Protein AF-A0A3R6JT78-F1 (afdb_monomer_lite)

Structure (mmCIF, N/CA/C/O backbone):
data_AF-A0A3R6JT78-F1
#
_entry.id   AF-A0A3R6JT78-F1
#
loop_
_atom_site.group_PDB
_atom_site.id
_atom_site.type_symbol
_atom_site.label_atom_id
_atom_site.label_alt_id
_atom_site.label_comp_id
_atom_site.label_asym_id
_atom_site.label_entity_id
_atom_site.label_seq_id
_atom_site.pdbx_PDB_ins_code
_atom_site.Cartn_x
_atom_site.Cartn_y
_atom_site.Cartn_z
_atom_site.occupancy
_atom_site.B_iso_or_equiv
_atom_site.auth_seq_id
_atom_site.auth_comp_id
_atom_site.auth_asym_id
_atom_site.auth_atom_id
_atom_site.pdbx_PDB_model_num
ATOM 1 N N . MET A 1 1 ? -40.480 22.160 27.020 1.00 33.34 1 MET A N 1
ATOM 2 C CA . MET A 1 1 ? -39.906 23.321 26.311 1.00 33.34 1 MET A CA 1
ATOM 3 C C . MET A 1 1 ? -38.829 22.752 25.398 1.00 33.34 1 MET A C 1
ATOM 5 O O . MET A 1 1 ? -37.842 22.250 25.907 1.00 33.34 1 MET A O 1
ATOM 9 N N . ASN A 1 2 ? -39.119 22.640 24.097 1.00 35.00 2 ASN A N 1
ATOM 10 C CA . ASN A 1 2 ? -38.233 22.011 23.109 1.00 35.00 2 ASN A CA 1
ATOM 11 C C . ASN A 1 2 ? -37.285 23.068 22.539 1.00 35.00 2 ASN A C 1
ATOM 13 O O . ASN A 1 2 ? -37.749 23.957 21.826 1.00 35.00 2 ASN A O 1
ATOM 17 N N . GLU A 1 3 ? -35.984 22.949 22.792 1.00 35.06 3 GLU A N 1
ATOM 18 C CA . GLU A 1 3 ? -34.977 23.694 22.035 1.00 35.06 3 GLU A CA 1
ATOM 19 C C . GLU A 1 3 ? -34.618 22.921 20.761 1.00 35.06 3 GLU A C 1
ATOM 21 O O . GLU A 1 3 ? -34.089 21.810 20.786 1.00 35.06 3 GLU A O 1
ATOM 26 N N . ARG A 1 4 ? -34.977 23.516 19.618 1.00 41.38 4 ARG A N 1
ATOM 27 C CA . ARG A 1 4 ? -34.514 23.119 18.288 1.00 41.38 4 ARG A CA 1
ATOM 28 C C . ARG A 1 4 ? -33.080 23.624 18.120 1.00 41.38 4 ARG A C 1
ATOM 30 O O . ARG A 1 4 ? -32.884 24.820 17.930 1.00 41.38 4 ARG A O 1
ATOM 37 N N . ASN A 1 5 ? -32.101 22.724 18.119 1.00 33.41 5 ASN A N 1
ATOM 38 C CA . ASN A 1 5 ? -30.751 23.052 17.665 1.00 33.41 5 ASN A CA 1
ATOM 39 C C . ASN A 1 5 ? -30.725 23.116 16.131 1.00 33.41 5 ASN A C 1
ATOM 41 O O . ASN A 1 5 ? -30.654 22.097 15.447 1.00 33.41 5 ASN A O 1
ATOM 45 N N . ASN A 1 6 ? -30.807 24.337 15.600 1.00 40.44 6 ASN A N 1
ATOM 46 C CA . ASN A 1 6 ? -30.477 24.660 14.214 1.00 40.44 6 ASN A CA 1
ATOM 47 C C . ASN A 1 6 ? -28.952 24.576 14.043 1.00 40.44 6 ASN A C 1
ATOM 49 O O . ASN A 1 6 ? -28.232 25.483 14.458 1.00 40.44 6 ASN A O 1
ATOM 53 N N . ILE A 1 7 ? -28.453 23.508 13.421 1.00 33.88 7 ILE A N 1
ATOM 54 C CA . ILE A 1 7 ? -27.055 23.436 12.982 1.00 33.88 7 ILE A CA 1
ATOM 55 C C . ILE A 1 7 ? -26.974 24.086 11.596 1.00 33.88 7 ILE A C 1
ATOM 57 O O . ILE A 1 7 ? -27.497 23.557 10.616 1.00 33.88 7 ILE A O 1
ATOM 61 N N . MET A 1 8 ? -26.343 25.260 11.517 1.00 30.52 8 MET A N 1
ATOM 62 C CA . MET A 1 8 ? -26.002 25.907 10.249 1.00 30.52 8 MET A CA 1
ATOM 63 C C . MET A 1 8 ? -24.908 25.104 9.531 1.00 30.52 8 MET A C 1
ATOM 65 O O . MET A 1 8 ? -23.745 25.129 9.930 1.00 30.52 8 MET A O 1
ATOM 69 N N . ASN A 1 9 ? -25.276 24.430 8.439 1.00 33.88 9 ASN A N 1
ATOM 70 C CA . ASN A 1 9 ? -24.328 23.863 7.481 1.00 33.88 9 ASN A CA 1
ATOM 71 C C . ASN A 1 9 ? -23.617 24.999 6.735 1.00 33.88 9 ASN A C 1
ATOM 73 O O . ASN A 1 9 ? -24.204 25.646 5.869 1.00 33.88 9 ASN A O 1
ATOM 77 N N . THR A 1 10 ? -22.341 25.231 7.040 1.00 32.22 10 THR A N 1
ATOM 78 C CA . THR A 1 10 ? -21.489 26.095 6.215 1.00 32.22 10 THR A CA 1
ATOM 79 C C . THR A 1 10 ? -20.744 25.236 5.199 1.00 32.22 10 THR A C 1
ATOM 81 O O . THR A 1 10 ? -19.762 24.571 5.514 1.00 32.22 10 THR A O 1
ATOM 84 N N . SER A 1 11 ? -21.224 25.230 3.954 1.00 34.94 11 SER A N 1
ATOM 85 C CA . SER A 1 11 ? -20.490 24.628 2.838 1.00 34.94 11 SER A CA 1
ATOM 86 C C . SER A 1 11 ? -19.314 25.544 2.483 1.00 34.94 11 SER A C 1
ATOM 88 O O . SER A 1 11 ? -19.528 26.716 2.163 1.00 34.94 11 SER A O 1
ATOM 90 N N . LYS A 1 12 ? -18.080 25.036 2.531 1.00 35.12 12 LYS A N 1
ATOM 91 C CA . LYS A 1 12 ? -16.917 25.718 1.948 1.00 35.12 12 LYS A CA 1
ATOM 92 C C . LYS A 1 12 ? -16.560 25.046 0.630 1.00 35.12 12 LYS A C 1
ATOM 94 O O . LYS A 1 12 ? -16.050 23.931 0.621 1.00 35.12 12 LYS A O 1
ATOM 99 N N . THR A 1 13 ? -16.792 25.747 -0.469 1.00 35.00 13 THR A N 1
ATOM 100 C CA . THR A 1 13 ? -16.289 25.382 -1.794 1.00 35.00 13 THR A CA 1
ATOM 101 C C . THR A 1 13 ? -14.806 25.738 -1.872 1.00 35.00 13 THR A C 1
ATOM 103 O O . THR A 1 13 ? -14.425 26.880 -1.612 1.00 35.00 13 THR A O 1
ATOM 106 N N . ARG A 1 14 ? -13.954 24.767 -2.208 1.00 38.12 14 ARG A N 1
ATOM 107 C CA . ARG A 1 14 ? -12.553 25.007 -2.580 1.00 38.12 14 ARG A CA 1
ATOM 108 C C . ARG A 1 14 ? -12.405 24.660 -4.054 1.00 38.12 14 ARG A C 1
ATOM 110 O O . ARG A 1 14 ? -12.718 23.539 -4.439 1.00 38.12 14 ARG A O 1
ATOM 117 N N . ASN A 1 15 ? -11.931 25.613 -4.849 1.00 40.66 15 ASN A N 1
ATOM 118 C CA . ASN A 1 15 ? -11.658 25.403 -6.267 1.00 40.66 15 ASN A CA 1
ATOM 119 C C . ASN A 1 15 ? -10.149 25.199 -6.448 1.00 40.66 15 ASN A C 1
ATOM 121 O O . ASN A 1 15 ? -9.358 25.966 -5.894 1.00 40.66 15 ASN A O 1
ATOM 125 N N . LEU A 1 16 ? -9.772 24.163 -7.193 1.00 41.06 16 LEU A N 1
ATOM 126 C CA . LEU A 1 16 ? -8.399 23.872 -7.608 1.00 41.06 16 LEU A CA 1
ATOM 127 C C . LEU A 1 16 ? -8.340 23.902 -9.135 1.00 41.06 16 LEU A C 1
ATOM 129 O O . LEU A 1 16 ? -9.281 23.467 -9.799 1.00 41.06 16 LEU A O 1
ATOM 133 N N . TYR A 1 17 ? -7.227 24.390 -9.676 1.00 47.44 17 TYR A N 1
ATOM 134 C CA . TYR A 1 17 ? -7.021 24.502 -11.118 1.00 47.44 17 TYR A CA 1
ATOM 135 C C . TYR A 1 17 ? -5.671 23.910 -11.510 1.00 47.44 17 TYR A C 1
ATOM 137 O O . TYR A 1 17 ? -4.697 24.053 -10.766 1.00 47.44 17 TYR A O 1
ATOM 145 N N . TYR A 1 18 ? -5.649 23.274 -12.681 1.00 45.19 18 TYR A N 1
ATOM 146 C CA . TYR A 1 18 ? -4.477 22.661 -13.292 1.00 45.19 18 TYR A CA 1
ATOM 147 C C . TYR A 1 18 ? -4.397 23.083 -14.763 1.00 45.19 18 TYR A C 1
ATOM 149 O O . TYR A 1 18 ? -5.419 23.196 -15.443 1.00 45.19 18 TYR A O 1
ATOM 157 N N . VAL A 1 19 ? -3.179 23.311 -15.246 1.00 45.72 19 VAL A N 1
ATOM 158 C CA . VAL A 1 19 ? -2.888 23.567 -16.663 1.00 45.72 19 VAL A CA 1
ATOM 159 C C . VAL A 1 19 ? -2.003 22.430 -17.157 1.00 45.72 19 VAL A C 1
ATOM 161 O O . VAL A 1 19 ? -1.000 22.123 -16.508 1.00 45.72 19 VAL A O 1
ATOM 164 N N . MET A 1 20 ? -2.403 21.803 -18.262 1.00 41.41 20 MET A N 1
ATOM 165 C CA . MET A 1 20 ? -1.643 20.748 -18.934 1.00 41.41 20 MET A CA 1
ATOM 166 C C . MET A 1 20 ? -1.183 21.259 -20.297 1.00 41.41 20 MET A C 1
ATOM 168 O O . MET A 1 20 ? -1.953 21.916 -21.010 1.00 41.41 20 MET A O 1
ATOM 172 N N . ASP A 1 21 ? 0.067 20.974 -20.646 1.00 37.97 21 ASP A N 1
ATOM 173 C CA . ASP A 1 21 ? 0.588 21.240 -21.986 1.00 37.97 21 ASP A CA 1
ATOM 174 C C . ASP A 1 21 ? 0.281 20.079 -22.957 1.00 37.97 21 ASP A C 1
ATOM 176 O O . ASP A 1 21 ? -0.337 19.078 -22.587 1.00 37.97 21 ASP A O 1
ATOM 180 N N . GLU A 1 22 ? 0.698 20.209 -24.221 1.00 38.09 22 GLU A N 1
ATOM 181 C CA . GLU A 1 22 ? 0.503 19.176 -25.255 1.00 38.09 22 GLU A CA 1
ATOM 182 C C . GLU A 1 22 ? 1.202 17.839 -24.960 1.00 38.09 22 GLU A C 1
ATOM 184 O O . GLU A 1 22 ? 0.860 16.831 -25.578 1.00 38.09 22 GLU A O 1
ATOM 189 N N . LYS A 1 23 ? 2.176 17.818 -24.045 1.00 41.53 23 LYS A N 1
ATOM 190 C CA . LYS A 1 23 ? 2.887 16.611 -23.608 1.00 41.53 23 LYS A CA 1
ATOM 191 C C . LYS A 1 23 ? 2.255 15.983 -22.366 1.00 41.53 23 LYS A C 1
ATOM 193 O O . LYS A 1 23 ? 2.816 15.038 -21.822 1.00 41.53 23 LYS A O 1
ATOM 198 N N . GLU A 1 24 ? 1.104 16.500 -21.934 1.00 47.00 24 GLU A N 1
A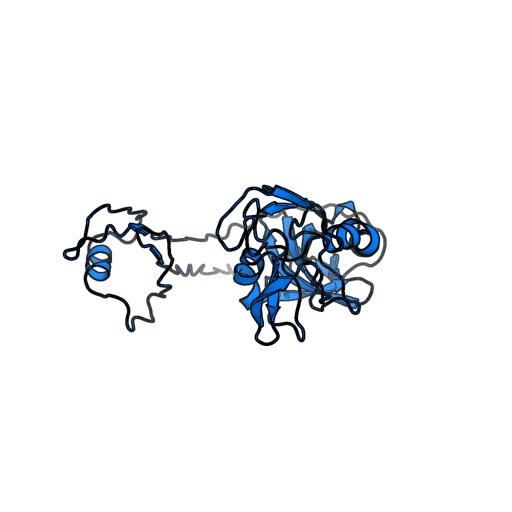TOM 199 C CA . GLU A 1 24 ? 0.409 16.113 -20.703 1.00 47.00 24 GLU A CA 1
ATOM 200 C C . GLU A 1 24 ? 1.251 16.318 -19.432 1.00 47.00 24 GLU A C 1
ATOM 202 O O . GLU A 1 24 ? 0.938 15.779 -18.368 1.00 47.00 24 GLU A O 1
ATOM 207 N N . GLU A 1 25 ? 2.296 17.146 -19.499 1.00 38.81 25 GLU A N 1
ATOM 208 C CA . GLU A 1 25 ? 3.089 17.481 -18.324 1.00 38.81 25 GLU A CA 1
ATOM 209 C C . GLU A 1 25 ? 2.311 18.508 -17.464 1.00 38.81 25 GLU A C 1
ATOM 211 O O . GLU A 1 25 ? 1.735 19.490 -17.949 1.00 38.81 25 GLU A O 1
ATOM 216 N N . MET A 1 26 ? 2.209 18.238 -16.156 1.00 44.91 26 MET A N 1
ATOM 217 C CA . MET A 1 26 ? 1.432 19.039 -15.200 1.00 44.91 26 MET A CA 1
ATOM 218 C C . MET A 1 26 ? 2.295 20.141 -14.588 1.00 44.91 26 MET A C 1
ATOM 220 O O . MET A 1 26 ? 3.166 19.849 -13.770 1.00 44.91 26 MET A O 1
ATOM 224 N N . PHE A 1 27 ? 2.014 21.411 -14.887 1.00 42.78 27 PHE A N 1
ATOM 225 C CA . PHE A 1 27 ? 2.957 22.469 -14.500 1.00 42.78 27 PHE A CA 1
ATOM 226 C C . PHE A 1 27 ? 2.554 23.358 -13.328 1.00 42.78 27 PHE A C 1
ATOM 228 O O . PHE A 1 27 ? 3.439 23.967 -12.732 1.00 42.78 27 PHE A O 1
ATOM 235 N N . VAL A 1 28 ? 1.278 23.460 -12.934 1.00 46.06 28 VAL A N 1
ATOM 236 C CA . VAL A 1 28 ? 0.909 24.395 -11.850 1.00 46.06 28 VAL A CA 1
ATOM 237 C C . VAL A 1 28 ? -0.291 23.926 -11.022 1.00 46.06 28 VAL A C 1
ATOM 239 O O . VAL A 1 28 ? -1.335 23.573 -11.566 1.00 46.06 28 VAL A O 1
ATOM 242 N N . LYS A 1 29 ? -0.153 24.005 -9.686 1.00 43.81 29 LYS A N 1
ATOM 243 C CA . LYS A 1 29 ? -1.218 23.867 -8.676 1.00 43.81 29 LYS A CA 1
ATOM 244 C C . LYS A 1 29 ? -1.394 25.200 -7.938 1.00 43.81 29 LYS A C 1
ATOM 246 O O . LYS A 1 29 ? -0.537 25.575 -7.142 1.00 43.81 29 LYS A O 1
ATOM 251 N N . GLY A 1 30 ? -2.513 25.889 -8.161 1.00 47.06 30 GLY A N 1
ATOM 252 C CA . GLY A 1 30 ? -2.868 27.129 -7.456 1.00 47.06 30 GLY A CA 1
ATOM 253 C C . GLY A 1 30 ? -4.078 26.975 -6.526 1.00 47.06 30 GLY A C 1
ATOM 254 O O . GLY A 1 30 ? -4.997 26.206 -6.804 1.00 47.06 30 GLY A O 1
ATOM 255 N N . ASN A 1 31 ? -4.093 27.729 -5.424 1.00 39.06 31 ASN A N 1
ATOM 256 C CA . ASN A 1 31 ? -5.285 28.015 -4.612 1.00 39.06 31 ASN A CA 1
ATOM 257 C C . ASN A 1 31 ? -5.670 29.482 -4.875 1.00 39.06 31 ASN A C 1
ATOM 259 O O . ASN A 1 31 ? -4.770 30.304 -5.020 1.00 39.06 31 ASN A O 1
ATOM 263 N N . LEU A 1 32 ? -6.966 29.821 -4.879 1.00 41.00 32 LEU A N 1
ATOM 264 C CA . LEU A 1 32 ? -7.522 31.159 -5.177 1.00 41.00 32 LEU A CA 1
ATOM 265 C C . LEU A 1 32 ? -6.852 32.325 -4.409 1.00 41.00 32 LEU A C 1
ATOM 267 O O . LEU A 1 32 ? -6.999 33.481 -4.785 1.00 41.00 32 LEU A O 1
ATOM 271 N N . ASN A 1 33 ? -6.141 32.020 -3.318 1.00 41.41 33 ASN A N 1
ATOM 272 C CA . ASN A 1 33 ? -5.541 32.999 -2.415 1.00 41.41 33 ASN A CA 1
ATOM 273 C C . ASN A 1 33 ? -4.023 33.199 -2.588 1.00 41.41 33 ASN A C 1
ATOM 275 O O . ASN A 1 33 ? -3.494 34.116 -1.973 1.00 41.41 33 ASN A O 1
ATOM 279 N N . ASN A 1 34 ? -3.326 32.384 -3.391 1.00 42.38 34 ASN A N 1
ATOM 280 C CA . ASN A 1 34 ? -1.880 32.514 -3.627 1.00 42.38 34 ASN A CA 1
ATOM 281 C C . ASN A 1 34 ? -1.612 32.662 -5.129 1.00 42.38 34 ASN A C 1
ATOM 283 O O . ASN A 1 34 ? -1.252 31.704 -5.812 1.00 42.38 34 ASN A O 1
ATOM 287 N N . HIS A 1 35 ? -1.819 33.877 -5.632 1.00 44.50 35 HIS A N 1
ATOM 288 C CA . HIS A 1 35 ? -1.453 34.281 -6.985 1.00 44.50 35 HIS A CA 1
ATOM 289 C C . HIS A 1 35 ? -0.089 34.973 -6.967 1.00 44.50 35 HIS A C 1
ATOM 291 O O . HIS A 1 35 ? -0.023 36.195 -7.018 1.00 44.50 35 HIS A O 1
ATOM 297 N N . GLU A 1 36 ? 1.001 34.209 -6.919 1.00 36.16 36 GLU A N 1
ATOM 298 C CA . GLU A 1 36 ? 2.313 34.753 -7.276 1.00 36.16 36 GLU A CA 1
ATOM 299 C C . GLU A 1 36 ? 3.005 33.834 -8.293 1.00 36.16 36 GLU A C 1
ATOM 301 O O . GLU A 1 36 ? 3.383 32.703 -8.001 1.00 36.16 36 GLU A O 1
ATOM 306 N N . ASN A 1 37 ? 3.141 34.378 -9.509 1.00 39.03 37 ASN A N 1
ATOM 307 C CA . ASN A 1 37 ? 4.090 34.016 -10.569 1.00 39.03 37 ASN A CA 1
ATOM 308 C C . ASN A 1 37 ? 3.865 32.738 -11.401 1.00 39.03 37 ASN A C 1
ATOM 310 O O . ASN A 1 37 ? 4.797 31.968 -11.610 1.00 39.03 37 ASN A O 1
ATOM 314 N N . SER A 1 38 ? 2.692 32.569 -12.023 1.00 38.06 38 SER A N 1
ATOM 315 C CA . SER A 1 38 ? 2.593 31.716 -13.225 1.00 38.06 38 SER A CA 1
ATOM 316 C C . SER A 1 38 ? 1.775 32.387 -14.332 1.00 38.06 38 SER A C 1
ATOM 318 O 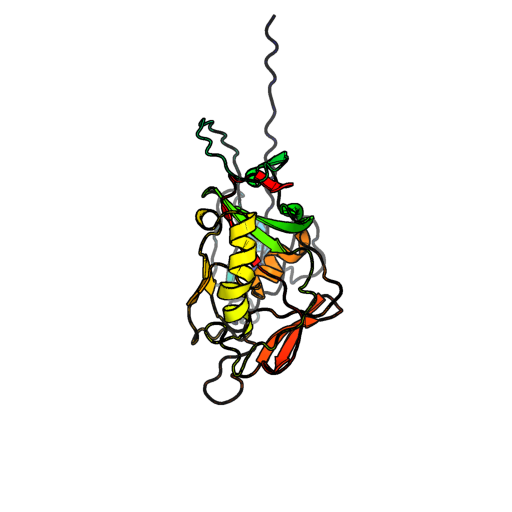O . SER A 1 38 ? 0.660 32.829 -14.086 1.00 38.06 38 SER A O 1
ATOM 320 N N . TYR A 1 39 ? 2.393 32.520 -15.517 1.00 45.03 39 TYR A N 1
ATOM 321 C CA . TYR A 1 39 ? 1.840 32.902 -16.831 1.00 45.03 39 TYR A CA 1
ATOM 322 C C . TYR A 1 39 ? 0.410 33.481 -16.815 1.00 45.03 39 TYR A C 1
ATOM 324 O O . TYR A 1 39 ? -0.574 32.819 -17.136 1.00 45.03 39 TYR A O 1
ATOM 332 N N . THR A 1 40 ? 0.301 34.751 -16.427 1.00 43.06 40 THR A N 1
ATOM 333 C CA . THR A 1 40 ? -0.949 35.390 -15.980 1.00 43.06 40 THR A CA 1
ATOM 334 C C . THR A 1 40 ? -1.788 36.053 -17.082 1.00 43.06 40 THR A C 1
ATOM 336 O O . THR A 1 40 ? -2.769 36.717 -16.774 1.00 43.06 40 THR A O 1
ATOM 339 N N . GLY A 1 41 ? -1.445 35.906 -18.366 1.00 43.56 41 GLY A N 1
ATOM 340 C CA . GLY A 1 41 ? -2.129 36.638 -19.445 1.00 43.56 41 GLY A CA 1
ATOM 341 C C . GLY A 1 41 ? -3.484 36.052 -19.862 1.00 43.56 41 GLY A C 1
ATOM 342 O O . GLY A 1 41 ? -4.503 36.740 -19.840 1.00 43.56 41 GLY A O 1
ATOM 343 N N . GLU A 1 42 ? -3.510 34.777 -20.253 1.00 42.84 42 GLU A N 1
ATOM 344 C CA . GLU A 1 42 ? -4.699 34.168 -20.876 1.00 42.84 42 GLU A CA 1
ATOM 345 C C . GLU A 1 42 ? -5.617 33.446 -19.890 1.00 42.84 42 GLU A C 1
ATOM 347 O O . GLU A 1 42 ? -6.843 33.477 -20.028 1.00 42.84 42 GLU A O 1
ATOM 352 N N . ILE A 1 43 ? -5.032 32.874 -18.838 1.00 45.47 43 ILE A N 1
ATOM 353 C CA . ILE A 1 43 ? -5.747 32.204 -17.747 1.00 45.47 43 ILE A CA 1
ATOM 354 C C . ILE A 1 43 ? -6.751 33.173 -17.097 1.00 45.47 43 ILE A C 1
ATOM 356 O O . ILE A 1 43 ? -7.913 32.832 -16.870 1.00 45.47 43 ILE A O 1
ATOM 360 N N . ASP A 1 44 ? -6.342 34.427 -16.902 1.00 43.03 44 ASP A N 1
ATOM 361 C CA . ASP A 1 44 ? -7.162 35.489 -16.314 1.00 43.03 44 ASP A CA 1
ATOM 362 C C . ASP A 1 44 ? -8.392 35.853 -17.169 1.00 43.03 44 ASP A C 1
ATOM 364 O O . ASP A 1 44 ? -9.428 36.262 -16.635 1.00 43.03 44 ASP A O 1
ATOM 368 N N . ARG A 1 45 ? -8.316 35.687 -18.498 1.00 42.06 45 ARG A N 1
ATOM 369 C CA . ARG A 1 45 ? -9.426 35.972 -19.421 1.00 42.06 45 ARG A CA 1
ATOM 370 C C . ARG A 1 45 ? -10.488 34.877 -19.364 1.00 42.06 45 ARG A C 1
ATOM 372 O O . ARG A 1 45 ? -11.674 35.212 -19.291 1.00 42.06 45 ARG A O 1
ATOM 379 N N . ALA A 1 46 ? -10.074 33.608 -19.319 1.00 46.22 46 ALA A N 1
ATOM 380 C CA . ALA A 1 46 ? -10.970 32.462 -19.148 1.00 46.22 46 ALA A CA 1
ATOM 381 C C . ALA A 1 46 ? -11.722 32.528 -17.804 1.00 46.22 46 ALA A C 1
ATOM 383 O O . ALA A 1 46 ? -12.929 32.293 -17.749 1.00 46.22 46 ALA A O 1
ATOM 384 N N . PHE A 1 47 ? -11.052 32.966 -16.733 1.00 44.84 47 PHE A N 1
ATOM 385 C CA . PHE A 1 47 ? -11.680 33.149 -15.420 1.00 44.84 47 PHE A CA 1
ATOM 386 C C . PHE A 1 47 ? -12.766 34.230 -15.373 1.00 44.84 47 PHE A C 1
ATOM 388 O O . PHE A 1 47 ? -13.711 34.114 -14.592 1.00 44.84 47 PHE A O 1
ATOM 395 N N . ARG A 1 48 ? -12.651 35.289 -16.184 1.00 42.94 48 ARG A N 1
ATOM 396 C CA . ARG A 1 48 ? -13.604 36.415 -16.175 1.00 42.94 48 ARG A CA 1
ATOM 397 C C . ARG A 1 48 ? -14.845 36.181 -17.035 1.00 42.94 48 ARG A C 1
ATOM 399 O O . ARG A 1 48 ? -15.819 36.909 -16.866 1.00 42.94 48 ARG A O 1
ATOM 406 N N . THR A 1 49 ? -14.818 35.215 -17.954 1.00 40.66 49 THR A N 1
ATOM 407 C CA . THR A 1 49 ? -15.898 35.014 -18.937 1.00 40.66 49 THR A CA 1
ATOM 408 C C . THR A 1 49 ? -16.899 33.918 -18.571 1.00 40.66 49 THR A C 1
ATOM 410 O O . THR A 1 49 ? -18.041 34.006 -19.017 1.00 40.66 49 THR A O 1
ATOM 413 N N . TYR A 1 50 ? -16.542 32.936 -17.735 1.00 40.72 50 TYR A N 1
ATOM 414 C CA . TYR A 1 50 ? -17.433 31.812 -17.411 1.00 40.72 50 TYR A CA 1
ATOM 415 C C . TYR A 1 50 ? -18.073 31.938 -16.018 1.00 40.72 50 TYR A C 1
ATOM 417 O O . TYR A 1 50 ? -17.409 32.181 -15.010 1.00 40.72 50 TYR A O 1
ATOM 425 N N . SER A 1 51 ? -19.402 31.797 -15.957 1.00 37.81 51 SER A N 1
ATOM 426 C CA . SER A 1 51 ? -20.193 31.915 -14.728 1.00 37.81 51 SER A CA 1
ATOM 427 C C . SER A 1 51 ? -19.901 30.788 -13.733 1.00 37.81 51 SER A C 1
ATOM 429 O O . SER A 1 51 ? -19.772 29.630 -14.114 1.00 37.81 51 SER A O 1
ATOM 431 N N . LYS A 1 52 ? -19.877 31.143 -12.442 1.00 41.91 52 LYS A N 1
ATOM 432 C CA . LYS A 1 52 ? -19.413 30.371 -11.269 1.00 41.91 52 LYS A CA 1
ATOM 433 C C . LYS A 1 52 ? -20.020 28.981 -11.014 1.00 41.91 52 LYS A C 1
ATOM 435 O O . LYS A 1 52 ? -19.663 28.384 -9.999 1.00 41.91 52 LYS A O 1
ATOM 440 N N . GLU A 1 53 ? -20.920 28.466 -11.844 1.00 35.44 53 GLU A N 1
ATOM 441 C CA . GLU A 1 53 ? -21.692 27.269 -11.485 1.00 35.44 53 GLU A CA 1
ATOM 442 C C . GLU A 1 53 ? -21.516 26.052 -12.383 1.00 35.44 53 GLU A C 1
ATOM 444 O O . GLU A 1 53 ? -21.684 24.951 -11.874 1.00 35.44 53 GLU A O 1
ATOM 449 N N . GLU A 1 54 ? -21.027 26.171 -13.612 1.00 47.34 54 GLU A N 1
ATOM 450 C CA . GLU A 1 54 ? -20.711 25.001 -14.438 1.00 47.34 54 GLU A CA 1
ATOM 451 C C . GLU A 1 54 ? -19.585 25.359 -15.409 1.00 47.34 54 GLU A C 1
ATOM 453 O O . GLU A 1 54 ? -19.766 26.215 -16.271 1.00 47.34 54 GLU A O 1
ATOM 458 N N . ALA A 1 55 ? -18.414 24.728 -15.281 1.00 35.16 55 ALA A N 1
ATOM 459 C CA . ALA A 1 55 ? -17.403 24.765 -16.336 1.00 35.16 55 ALA A CA 1
ATOM 460 C C . ALA A 1 55 ? -16.421 23.590 -16.211 1.00 35.16 55 ALA A C 1
ATOM 462 O O . ALA A 1 55 ? -15.368 23.707 -15.589 1.00 35.16 55 ALA A O 1
ATOM 463 N N . ILE A 1 56 ? -16.744 22.473 -16.868 1.00 40.28 56 ILE A N 1
ATOM 464 C CA . ILE A 1 56 ? -15.715 21.709 -17.579 1.00 40.28 56 ILE A CA 1
ATOM 465 C C . ILE A 1 56 ? -15.618 22.400 -18.939 1.00 40.28 56 ILE A C 1
ATOM 467 O O . ILE A 1 56 ? -16.510 22.245 -19.770 1.00 40.28 56 ILE A O 1
ATOM 471 N N . HIS A 1 57 ? -14.594 23.222 -19.146 1.00 40.69 57 HIS A N 1
ATOM 472 C CA . HIS A 1 57 ? -14.318 23.794 -20.460 1.00 40.69 57 HIS A CA 1
ATOM 473 C C . HIS A 1 57 ? -12.990 23.240 -20.958 1.00 40.69 57 HIS A C 1
ATOM 475 O O . HIS A 1 57 ? -11.990 23.367 -20.266 1.00 40.69 57 HIS A O 1
ATOM 481 N N . ILE A 1 58 ? -13.006 22.626 -22.139 1.00 41.72 58 ILE A N 1
ATOM 482 C CA . ILE A 1 58 ? -11.818 22.258 -22.908 1.00 41.72 58 ILE A CA 1
ATOM 483 C C . ILE A 1 58 ? -11.821 23.226 -24.092 1.00 41.72 58 ILE A C 1
ATOM 485 O O . ILE A 1 58 ? -12.616 23.041 -25.014 1.00 41.72 58 ILE A O 1
ATOM 489 N N . SER A 1 59 ? -11.017 24.291 -24.052 1.00 37.75 59 SER A N 1
ATOM 490 C CA . SER A 1 59 ? -10.767 25.080 -25.263 1.00 37.75 59 SER A CA 1
ATOM 491 C C . SER A 1 59 ? -9.627 24.432 -26.051 1.00 37.75 59 SER A C 1
ATOM 493 O O . SER A 1 59 ? -8.705 23.864 -25.472 1.00 37.75 59 SER A O 1
ATOM 495 N N . ASN A 1 60 ? -9.715 24.502 -27.379 1.00 38.62 60 ASN A N 1
ATOM 496 C CA . ASN A 1 60 ? -8.673 24.047 -28.306 1.00 38.62 60 ASN A CA 1
ATOM 497 C C . ASN A 1 60 ? -8.000 25.241 -29.009 1.00 38.62 60 ASN A C 1
ATOM 499 O O . ASN A 1 60 ? -7.506 25.094 -30.123 1.00 38.62 60 ASN A O 1
ATOM 503 N N . GLU A 1 61 ? -8.062 26.443 -28.431 1.00 36.22 61 GLU A N 1
ATOM 504 C CA . GLU A 1 61 ? -7.477 27.620 -29.077 1.00 36.22 61 GLU A CA 1
ATOM 505 C C . GLU A 1 61 ? -5.982 27.728 -28.770 1.00 36.22 61 GLU A C 1
ATOM 507 O O . GLU A 1 61 ? -5.542 27.576 -27.631 1.00 36.22 61 GLU A O 1
ATOM 512 N N . CYS A 1 62 ? -5.215 27.961 -29.834 1.00 33.31 62 CYS A N 1
ATOM 513 C CA . CYS A 1 62 ? -3.771 28.144 -29.822 1.00 33.31 62 CYS A CA 1
ATOM 514 C C . CYS A 1 62 ? -3.456 29.584 -29.401 1.00 33.31 62 CYS A C 1
ATOM 516 O O . CYS A 1 62 ? -4.035 30.516 -29.960 1.00 33.31 62 CYS A O 1
ATOM 518 N N . ASN A 1 63 ? -2.545 29.775 -28.449 1.00 40.97 63 ASN A N 1
ATOM 519 C CA . ASN A 1 63 ? -2.109 31.116 -28.052 1.00 40.97 63 ASN A CA 1
ATOM 520 C C . ASN A 1 63 ? -1.121 31.719 -29.073 1.00 40.97 63 ASN A C 1
ATOM 522 O O . ASN A 1 63 ? -0.590 31.009 -29.927 1.00 40.97 63 ASN A O 1
ATOM 526 N N . ASP A 1 64 ? -0.854 33.029 -28.985 1.00 36.03 64 ASP A N 1
ATOM 527 C CA . ASP A 1 64 ? -0.082 33.825 -29.969 1.00 36.03 64 ASP A CA 1
ATOM 528 C C . ASP A 1 64 ? 1.371 33.345 -30.222 1.00 36.03 64 ASP A C 1
ATOM 530 O O . ASP A 1 64 ? 2.060 33.852 -31.109 1.00 36.03 64 ASP A O 1
ATOM 534 N N . ILE A 1 65 ? 1.845 32.363 -29.451 1.00 38.84 65 ILE A N 1
ATOM 535 C CA . ILE A 1 65 ? 3.158 31.708 -29.566 1.00 38.84 65 ILE A CA 1
ATOM 536 C C . ILE A 1 65 ? 3.079 30.262 -30.094 1.00 38.84 65 ILE A C 1
ATOM 538 O O . ILE A 1 65 ? 4.109 29.600 -30.206 1.00 38.84 65 ILE A O 1
ATOM 542 N N . GLY A 1 66 ? 1.891 29.787 -30.482 1.00 32.16 66 GLY A N 1
ATOM 543 C CA . GLY A 1 66 ? 1.689 28.531 -31.209 1.00 32.16 66 GLY A CA 1
ATOM 544 C C . GLY A 1 66 ? 1.619 27.267 -30.349 1.00 32.16 66 GLY A C 1
ATOM 545 O O . GLY A 1 66 ? 1.905 26.191 -30.868 1.00 32.16 66 GLY A O 1
ATOM 546 N N . MET A 1 67 ? 1.265 27.374 -29.062 1.00 36.25 67 MET A N 1
ATOM 547 C CA . MET A 1 67 ? 1.075 26.216 -28.176 1.00 36.25 67 MET A CA 1
ATOM 548 C C . MET A 1 67 ? -0.419 25.878 -28.023 1.00 36.25 67 MET A C 1
ATOM 550 O O . MET A 1 67 ? -1.195 26.721 -27.561 1.00 36.25 67 MET A O 1
ATOM 554 N N . ASN A 1 68 ? -0.838 24.645 -28.343 1.00 39.62 68 ASN A N 1
ATOM 555 C CA . ASN A 1 68 ? -2.192 24.158 -28.053 1.00 39.62 68 ASN A CA 1
ATOM 556 C C . ASN A 1 68 ? -2.283 23.803 -26.562 1.00 39.62 68 ASN A C 1
ATOM 558 O O . ASN A 1 68 ? -1.891 22.724 -26.127 1.00 39.62 68 ASN A O 1
ATOM 562 N N . THR A 1 69 ? -2.811 24.707 -25.744 1.00 38.00 69 THR A N 1
ATOM 563 C CA . THR A 1 69 ? -2.933 24.462 -24.299 1.00 38.00 69 THR A CA 1
ATOM 564 C C . THR A 1 69 ? -4.324 23.924 -23.971 1.00 38.00 69 THR A C 1
ATOM 566 O O . THR A 1 69 ? -5.322 24.521 -24.372 1.00 38.00 69 THR A O 1
ATOM 569 N N . LYS A 1 70 ? -4.412 22.829 -23.201 1.00 43.38 70 LYS A N 1
ATOM 570 C CA . LYS A 1 70 ? -5.684 22.322 -22.662 1.00 43.38 70 LYS A CA 1
ATOM 571 C C . LYS A 1 70 ? -5.797 22.683 -21.185 1.00 43.38 70 LYS A C 1
ATOM 573 O O . LYS A 1 70 ? -5.061 22.182 -20.338 1.00 43.38 70 LYS A O 1
ATOM 578 N N . VAL A 1 71 ? -6.759 23.540 -20.862 1.00 42.12 71 VAL A N 1
ATOM 579 C CA . VAL A 1 71 ? -7.074 23.891 -19.471 1.00 42.12 71 VAL A CA 1
ATOM 580 C C . VAL A 1 71 ? -8.190 22.977 -18.980 1.00 42.12 71 VAL A C 1
ATOM 582 O O . VAL A 1 71 ? -9.219 22.867 -19.636 1.00 42.12 71 VAL A O 1
ATOM 585 N N . VAL A 1 72 ? -8.002 22.320 -17.833 1.00 42.88 72 VAL A N 1
ATOM 586 C CA . VAL A 1 72 ? -9.022 21.450 -17.228 1.00 42.88 72 VAL A CA 1
ATOM 587 C C . VAL A 1 72 ? -9.300 21.928 -15.807 1.00 42.88 72 VAL A C 1
ATOM 589 O O . VAL A 1 72 ? -8.400 22.021 -14.972 1.00 42.88 72 VAL A O 1
ATOM 592 N N . MET A 1 73 ? -10.565 22.243 -15.525 1.00 41.97 73 MET A N 1
ATOM 593 C CA . MET A 1 73 ? -11.007 22.751 -14.225 1.00 41.97 73 MET A CA 1
ATOM 594 C C . MET A 1 73 ? -11.932 21.746 -13.538 1.00 41.97 73 MET A C 1
ATOM 596 O O . MET A 1 73 ? -12.877 21.253 -14.150 1.00 41.97 73 MET A O 1
ATOM 600 N N . PHE A 1 74 ? -11.691 21.486 -12.250 1.00 39.16 74 PHE A N 1
ATOM 601 C CA . PHE A 1 74 ? -12.546 20.637 -11.422 1.00 39.16 74 PHE A CA 1
ATOM 602 C C . PHE A 1 74 ? -13.115 21.444 -10.253 1.00 39.16 74 PHE A C 1
ATOM 604 O O . PHE A 1 74 ? -12.372 22.004 -9.445 1.00 39.16 74 PHE A O 1
ATOM 611 N N . THR A 1 75 ? -14.440 21.465 -10.119 1.00 36.72 75 THR A N 1
ATOM 612 C CA . THR A 1 75 ? -15.133 22.024 -8.951 1.00 36.72 75 THR A CA 1
ATOM 613 C C . THR A 1 75 ? -15.908 20.921 -8.234 1.00 36.72 75 THR A C 1
ATOM 615 O O . THR A 1 75 ? -16.655 20.166 -8.848 1.00 36.72 75 THR A O 1
ATOM 618 N N . TRP A 1 76 ? -15.714 20.794 -6.918 1.00 36.66 76 TRP A N 1
ATOM 619 C CA . TRP A 1 76 ? -16.432 19.824 -6.081 1.00 36.66 76 TRP A CA 1
ATOM 620 C C . TRP A 1 76 ? -17.363 20.550 -5.100 1.00 36.66 76 TRP A C 1
ATOM 622 O O . TRP A 1 76 ? -16.943 21.472 -4.395 1.00 36.66 76 TRP A O 1
ATOM 632 N N . ARG A 1 77 ? -18.625 20.106 -5.018 1.00 29.30 77 ARG A N 1
ATOM 633 C CA . ARG A 1 77 ? -19.577 20.461 -3.949 1.00 29.30 77 ARG A CA 1
ATOM 634 C C . ARG A 1 77 ? -19.876 19.202 -3.126 1.00 29.30 77 ARG A C 1
ATOM 636 O O . ARG A 1 77 ? -20.522 18.290 -3.627 1.00 29.30 77 ARG A O 1
ATOM 643 N N . CYS A 1 78 ? -19.453 19.157 -1.861 1.00 28.56 78 CYS A N 1
ATOM 644 C CA . CYS A 1 78 ? -19.840 18.086 -0.934 1.00 28.56 78 CYS A CA 1
ATOM 645 C C . CYS A 1 78 ? -21.107 18.479 -0.163 1.00 28.56 78 CYS A C 1
ATOM 647 O O . CYS A 1 78 ? -21.150 19.556 0.433 1.00 28.56 78 CYS A O 1
ATOM 649 N N . THR A 1 79 ? -22.106 17.593 -0.117 1.00 26.39 79 THR A N 1
ATOM 650 C CA . THR A 1 79 ? -23.265 17.725 0.782 1.00 26.39 79 THR A CA 1
ATOM 651 C C . THR A 1 79 ? -23.370 16.478 1.654 1.00 26.39 79 THR A C 1
ATOM 653 O O . THR A 1 79 ? -23.406 15.364 1.145 1.00 26.39 79 THR A O 1
ATOM 656 N N . LEU A 1 80 ? -23.405 16.673 2.973 1.00 26.36 80 LEU A N 1
ATOM 657 C CA . LEU A 1 80 ? -23.497 15.611 3.975 1.00 26.36 80 LEU A CA 1
ATOM 658 C C . LEU A 1 80 ? -24.948 15.107 4.068 1.00 26.36 80 LEU A C 1
ATOM 660 O O . LEU A 1 80 ? -25.847 15.892 4.371 1.00 26.36 80 LEU A O 1
ATOM 664 N N . VAL A 1 81 ? -25.184 13.810 3.851 1.00 24.78 81 VAL A N 1
ATOM 665 C CA . VAL A 1 81 ? -26.471 13.162 4.160 1.00 24.78 81 VAL A CA 1
ATOM 666 C C . VAL A 1 81 ? -26.204 11.932 5.020 1.00 24.78 81 VAL A C 1
ATOM 668 O O . VAL A 1 81 ? -25.691 10.927 4.542 1.00 24.78 81 VAL A O 1
ATOM 671 N N . ALA A 1 82 ? -26.564 12.006 6.301 1.00 25.84 82 ALA A N 1
ATOM 672 C CA . ALA A 1 82 ? -26.501 10.869 7.212 1.00 25.84 82 ALA A CA 1
ATOM 673 C C . ALA A 1 82 ? -27.756 9.987 7.072 1.00 25.84 82 ALA A C 1
ATOM 675 O O . ALA A 1 82 ? -28.882 10.494 7.078 1.00 25.84 82 ALA A O 1
ATOM 676 N N . ARG A 1 83 ? -27.581 8.661 7.012 1.00 29.58 83 ARG A N 1
ATOM 677 C CA . ARG A 1 83 ? -28.650 7.677 7.251 1.00 29.58 83 ARG A CA 1
ATOM 678 C C . ARG A 1 83 ? -28.160 6.608 8.225 1.00 29.58 83 ARG A C 1
ATOM 680 O O . ARG A 1 83 ? -27.113 6.011 8.020 1.00 29.58 83 ARG A O 1
ATOM 687 N N . ASN A 1 84 ? -28.953 6.375 9.270 1.00 31.92 84 ASN A N 1
ATOM 688 C CA . ASN A 1 84 ? -28.729 5.336 10.274 1.00 31.92 84 ASN A CA 1
ATOM 689 C C . ASN A 1 84 ? -29.192 3.967 9.761 1.00 31.92 84 ASN A C 1
ATOM 691 O O . ASN A 1 84 ? -30.337 3.848 9.323 1.00 31.92 84 ASN A O 1
ATOM 695 N N . VAL A 1 85 ? -28.374 2.926 9.943 1.00 28.58 85 VAL A N 1
ATOM 696 C CA . VAL A 1 85 ? -28.823 1.522 9.946 1.00 28.58 85 VAL A CA 1
ATOM 697 C C . VAL A 1 85 ? -28.133 0.773 11.092 1.00 28.58 85 VAL A C 1
ATOM 699 O O . VAL A 1 85 ? -26.933 0.914 11.309 1.00 28.58 85 VAL A O 1
ATOM 702 N N . LYS A 1 86 ? -28.922 0.011 11.859 1.00 29.70 86 LYS A N 1
ATOM 703 C CA . LYS A 1 86 ? -28.489 -0.807 13.001 1.00 29.70 86 LYS A CA 1
ATOM 704 C C . LYS A 1 86 ? -28.157 -2.244 12.575 1.00 29.70 86 LYS A C 1
ATOM 706 O O . LYS A 1 86 ? -29.017 -2.897 11.998 1.00 29.70 86 LYS A O 1
ATOM 711 N N . GLY A 1 87 ? -27.009 -2.726 13.064 1.00 31.05 87 GLY A N 1
ATOM 712 C CA . GLY A 1 87 ? -26.811 -4.058 13.664 1.00 31.05 87 GLY A CA 1
ATOM 713 C C . GLY A 1 87 ? -26.344 -5.203 12.756 1.00 31.05 87 GLY A C 1
ATOM 714 O O . GLY A 1 87 ? -27.022 -5.525 11.791 1.00 31.05 87 GLY A O 1
ATOM 715 N N . ILE A 1 88 ? -25.241 -5.868 13.136 1.00 28.39 88 ILE A N 1
ATOM 716 C CA . ILE A 1 88 ? -25.176 -7.216 13.756 1.00 28.39 88 ILE A CA 1
ATOM 717 C C . ILE A 1 88 ? -23.724 -7.450 14.238 1.00 28.39 88 ILE A C 1
ATOM 719 O O . ILE A 1 88 ? -22.781 -7.179 13.503 1.00 28.39 88 ILE A O 1
ATOM 723 N N . GLU A 1 89 ? -23.548 -7.922 15.478 1.00 38.25 89 GLU A N 1
ATOM 724 C CA . GLU A 1 89 ? -22.254 -8.328 16.055 1.00 38.25 89 GLU A CA 1
ATOM 725 C C . GLU A 1 89 ? -22.054 -9.843 15.918 1.00 38.25 89 GLU A C 1
ATOM 727 O O . GLU A 1 89 ? -22.981 -10.603 16.190 1.00 38.25 89 GLU A O 1
ATOM 732 N N . ASN A 1 90 ? -20.829 -10.273 15.599 1.00 32.12 90 ASN A N 1
ATOM 733 C CA . ASN A 1 90 ? -20.314 -11.605 15.923 1.00 32.12 90 ASN A CA 1
ATOM 734 C C . ASN A 1 90 ? -18.869 -11.486 16.434 1.00 32.12 90 ASN A C 1
ATOM 736 O O . ASN A 1 90 ? -18.097 -10.648 15.981 1.00 32.12 90 ASN A O 1
ATOM 740 N N . ASN A 1 91 ? -18.558 -12.299 17.441 1.00 41.41 91 ASN A N 1
ATOM 741 C CA . ASN A 1 91 ? -17.531 -12.081 18.457 1.00 41.41 91 ASN A CA 1
ATOM 742 C C . ASN A 1 91 ? -16.466 -13.194 18.382 1.00 41.41 91 ASN A C 1
ATOM 744 O O . ASN A 1 91 ? -16.832 -14.358 18.535 1.00 41.41 91 ASN A O 1
ATOM 748 N N . SER A 1 92 ? -15.176 -12.863 18.255 1.00 36.91 92 SER A N 1
ATOM 749 C CA . SER A 1 92 ? -14.073 -13.714 18.743 1.00 36.91 92 SER A CA 1
ATOM 750 C C . SER A 1 92 ? -12.735 -12.966 18.759 1.00 36.91 92 SER A C 1
ATOM 752 O O . SER A 1 92 ? -12.178 -12.695 17.704 1.00 36.91 92 SER A O 1
ATOM 754 N N . GLY A 1 93 ? -12.207 -12.724 19.965 1.00 40.81 93 GLY A N 1
ATOM 755 C CA . GLY A 1 93 ? -10.787 -12.446 20.213 1.00 40.81 93 GLY A CA 1
ATOM 756 C C . GLY A 1 93 ? -10.354 -10.997 20.003 1.00 40.81 93 GLY A C 1
ATOM 757 O O . GLY A 1 93 ? -10.136 -10.580 18.880 1.00 40.81 93 GLY A O 1
ATOM 758 N N . ILE A 1 94 ? -10.151 -10.284 21.118 1.00 48.69 94 ILE A N 1
ATOM 759 C CA . ILE A 1 94 ? -9.630 -8.912 21.211 1.00 48.69 94 ILE A CA 1
ATOM 760 C C . ILE A 1 94 ? -10.632 -7.837 20.716 1.00 48.69 94 ILE A C 1
ATOM 762 O O . ILE A 1 94 ? -10.664 -7.453 19.553 1.00 48.69 94 ILE A O 1
ATOM 766 N N . LYS A 1 95 ? -11.470 -7.312 21.628 1.00 59.59 95 LYS A N 1
ATOM 767 C CA . LYS A 1 95 ? -12.322 -6.145 21.336 1.00 59.59 95 LYS A CA 1
ATOM 768 C C . LYS A 1 95 ? -11.463 -4.879 21.379 1.00 59.59 95 LYS A C 1
ATOM 770 O O . LYS A 1 95 ? -11.113 -4.440 22.472 1.00 59.59 95 LYS A O 1
ATOM 775 N N . GLY A 1 96 ? -11.146 -4.324 20.209 1.00 63.50 96 GLY A N 1
ATOM 776 C CA . GLY A 1 96 ? -10.706 -2.931 20.086 1.00 63.50 96 GLY A CA 1
ATOM 777 C C . GLY A 1 96 ? -11.699 -1.971 20.753 1.00 63.50 96 GLY A C 1
ATOM 778 O O . GLY A 1 96 ? -12.853 -2.334 21.008 1.00 63.50 96 GLY A O 1
ATOM 779 N N . ASP A 1 97 ? -11.261 -0.762 21.078 1.00 84.75 97 ASP A N 1
ATOM 780 C CA . ASP A 1 97 ? -12.051 0.209 21.843 1.00 84.75 97 ASP A CA 1
ATOM 781 C C . ASP A 1 97 ? -12.924 1.117 20.962 1.00 84.75 97 ASP A C 1
ATOM 783 O O . ASP A 1 97 ? -13.890 1.708 21.452 1.00 84.75 97 ASP A O 1
ATOM 787 N N . ARG A 1 98 ? -12.644 1.169 19.656 1.00 92.00 98 ARG A N 1
ATOM 788 C CA . ARG A 1 98 ? -13.381 1.970 18.671 1.00 92.00 98 ARG A CA 1
ATOM 789 C C . ARG A 1 98 ? -13.416 1.314 17.298 1.00 92.00 98 ARG A C 1
ATOM 791 O O . ARG A 1 98 ? -12.620 0.421 16.999 1.00 92.00 98 ARG A O 1
ATOM 798 N N . LYS A 1 99 ? -14.352 1.742 16.449 1.00 95.31 99 LYS A N 1
ATOM 799 C CA . LYS A 1 99 ? -14.453 1.213 15.081 1.00 95.31 99 LYS A CA 1
ATOM 800 C C . LYS A 1 99 ? -13.461 1.900 14.157 1.00 95.31 99 LYS A C 1
ATOM 802 O O . LYS A 1 99 ? -13.297 3.115 14.219 1.00 95.31 99 LYS A O 1
ATOM 807 N N . LEU A 1 100 ? -12.886 1.155 13.215 1.00 96.38 100 LEU A N 1
ATOM 808 C CA . LEU A 1 100 ? -11.990 1.725 12.204 1.00 96.38 100 LEU A CA 1
ATOM 809 C C . LEU A 1 100 ? -12.679 2.828 11.378 1.00 96.38 100 LEU A C 1
ATOM 811 O O . LEU A 1 100 ? -12.042 3.808 11.006 1.00 96.38 100 LEU A O 1
ATOM 815 N N . SER A 1 101 ? -13.987 2.722 11.139 1.00 97.06 101 SER A N 1
ATOM 816 C CA . SER A 1 101 ? -14.799 3.729 10.440 1.00 97.06 101 SER A CA 1
ATOM 817 C C . SER A 1 101 ? -14.903 5.075 11.161 1.00 97.06 101 SER A C 1
ATOM 819 O O . SER A 1 101 ? -15.348 6.048 10.562 1.00 97.06 101 SER A O 1
ATOM 821 N N . GLU A 1 102 ? -14.565 5.131 12.450 1.00 96.56 102 GLU A N 1
ATOM 822 C CA . GLU A 1 102 ? -14.597 6.363 13.249 1.00 96.56 102 GLU A CA 1
ATOM 823 C C . GLU A 1 102 ? -13.305 7.180 13.094 1.00 96.56 102 GLU A C 1
ATOM 825 O O . GLU A 1 102 ? -13.253 8.324 13.540 1.00 96.56 102 GLU A O 1
ATOM 830 N N . LEU A 1 103 ? -12.284 6.612 12.441 1.00 96.44 103 LEU A N 1
ATOM 831 C CA . LEU A 1 103 ? -10.985 7.240 12.226 1.00 96.44 103 LEU A CA 1
ATOM 832 C C . LEU A 1 103 ? -10.927 7.975 10.887 1.00 96.44 103 LEU A C 1
ATOM 834 O O . LEU A 1 103 ? -11.325 7.457 9.840 1.00 96.44 103 LEU A O 1
ATOM 838 N N . ASN A 1 104 ? -10.367 9.175 10.910 1.00 95.88 104 ASN A N 1
ATOM 839 C CA . ASN A 1 104 ? -10.083 9.990 9.740 1.00 95.88 104 ASN A CA 1
ATOM 840 C C . ASN A 1 104 ? -8.716 9.635 9.139 1.00 95.88 104 ASN A C 1
ATOM 842 O O . ASN A 1 104 ? -7.877 8.998 9.774 1.00 95.88 104 ASN A O 1
ATOM 846 N N . ALA A 1 105 ? -8.475 10.080 7.903 1.00 96.50 105 ALA A N 1
ATOM 847 C CA . ALA A 1 105 ? -7.156 9.964 7.287 1.00 96.50 105 ALA A CA 1
ATOM 848 C C . ALA A 1 105 ? -6.075 10.633 8.161 1.00 96.50 105 ALA A C 1
ATOM 850 O O . ALA A 1 105 ? -6.295 11.720 8.698 1.00 96.50 105 ALA A O 1
ATOM 851 N N . GLY A 1 106 ? -4.932 9.965 8.305 1.00 97.12 106 GLY A N 1
ATOM 852 C CA . GLY A 1 106 ? -3.816 10.364 9.165 1.00 97.12 106 GLY A CA 1
ATOM 853 C C . GLY A 1 106 ? -3.939 9.920 10.626 1.00 97.12 106 GLY A C 1
ATOM 854 O O . GLY A 1 106 ? -2.945 9.935 11.350 1.00 97.12 106 GLY A O 1
ATOM 855 N N . GLU A 1 107 ? -5.115 9.474 11.083 1.00 97.62 107 GLU A N 1
ATOM 856 C CA . GLU A 1 107 ? -5.249 8.932 12.437 1.00 97.62 107 GLU A CA 1
ATOM 857 C C . GLU A 1 107 ? -4.641 7.530 12.544 1.00 97.62 107 GLU A C 1
ATOM 859 O O . GLU A 1 107 ? -4.706 6.711 11.620 1.00 97.62 107 GLU A O 1
ATOM 864 N N . THR A 1 108 ? -4.045 7.259 13.706 1.00 97.62 108 THR A N 1
ATOM 865 C CA . THR A 1 108 ? -3.363 5.998 13.993 1.00 97.62 108 THR A CA 1
ATOM 866 C C . THR A 1 108 ? -4.230 5.059 14.815 1.00 97.62 108 THR A C 1
ATOM 868 O O . THR A 1 108 ? -4.964 5.509 15.699 1.00 97.62 108 THR A O 1
ATOM 871 N N . PHE A 1 109 ? -4.064 3.761 14.596 1.00 96.75 109 PHE A N 1
ATOM 872 C CA . PHE A 1 109 ? -4.643 2.704 15.421 1.00 96.75 109 PHE A CA 1
ATOM 873 C C . PHE A 1 109 ? -3.659 1.549 15.597 1.00 96.75 109 PHE A C 1
ATOM 875 O O . PHE A 1 109 ? -2.622 1.507 14.927 1.00 96.75 109 PHE A O 1
ATOM 882 N N . LYS A 1 110 ? -3.973 0.614 16.491 1.00 95.31 110 LYS A N 1
ATOM 883 C CA . LYS A 1 110 ? -3.155 -0.564 16.779 1.00 95.31 110 LYS A CA 1
ATOM 884 C C . LYS A 1 110 ? -3.918 -1.865 16.588 1.00 95.31 110 LYS A C 1
ATOM 886 O O . LYS A 1 110 ? -5.139 -1.918 16.752 1.00 95.31 110 LYS A O 1
ATOM 891 N N . ASP A 1 111 ? -3.176 -2.920 16.263 1.00 89.06 111 ASP A N 1
ATOM 892 C CA . ASP A 1 111 ? -3.663 -4.292 16.409 1.00 89.06 111 ASP A CA 1
ATOM 893 C C . ASP A 1 111 ? -3.509 -4.810 17.850 1.00 89.06 111 ASP A C 1
ATOM 895 O O . ASP A 1 111 ? -3.015 -4.111 18.740 1.00 89.06 111 ASP A O 1
ATOM 899 N N . GLY A 1 112 ? -3.938 -6.053 18.088 1.00 81.88 112 GLY A N 1
ATOM 900 C CA . GLY A 1 112 ? -3.866 -6.697 19.400 1.00 81.88 112 GLY A CA 1
ATOM 901 C C . GLY A 1 112 ? -2.442 -6.931 19.916 1.00 81.88 112 GLY A C 1
ATOM 902 O O . GLY A 1 112 ? -2.260 -7.125 21.117 1.00 81.88 112 GLY A O 1
ATOM 903 N N . ASN A 1 113 ? -1.436 -6.863 19.041 1.00 85.94 113 ASN A N 1
ATOM 904 C CA . ASN A 1 113 ? -0.020 -6.969 19.391 1.00 85.94 113 ASN A CA 1
ATOM 905 C C . ASN A 1 113 ? 0.642 -5.594 19.589 1.00 85.94 113 ASN A C 1
ATOM 907 O O . ASN A 1 113 ? 1.832 -5.521 19.897 1.00 85.94 113 ASN A O 1
ATOM 911 N N . GLY A 1 114 ? -0.109 -4.502 19.427 1.00 88.31 114 GLY A N 1
ATOM 912 C CA . GLY A 1 114 ? 0.387 -3.140 19.587 1.00 88.31 114 GLY A CA 1
ATOM 913 C C . GLY A 1 114 ? 1.129 -2.584 18.370 1.00 88.31 114 GLY A C 1
ATOM 914 O O . GLY A 1 114 ? 1.745 -1.522 18.496 1.00 88.31 114 GLY A O 1
ATOM 915 N N . ILE A 1 115 ? 1.077 -3.246 17.208 1.00 91.50 115 ILE A N 1
ATOM 916 C CA . ILE A 1 115 ? 1.639 -2.700 15.965 1.00 91.50 115 ILE A CA 1
ATOM 917 C C . ILE A 1 115 ? 0.767 -1.539 15.502 1.00 91.50 115 ILE A C 1
ATOM 919 O O . ILE A 1 115 ? -0.452 -1.664 15.433 1.00 91.50 115 ILE A O 1
ATOM 923 N N . GLU A 1 116 ? 1.400 -0.411 15.182 1.00 96.31 116 GLU A N 1
ATOM 924 C CA . GLU A 1 116 ? 0.704 0.804 14.766 1.00 96.31 116 GLU A CA 1
ATOM 925 C C . GLU A 1 116 ? 0.478 0.858 13.249 1.00 96.31 116 GLU A C 1
ATOM 927 O O . GLU A 1 116 ? 1.369 0.568 12.439 1.00 96.31 116 GLU A O 1
ATOM 932 N N . TYR A 1 117 ? -0.700 1.337 12.871 1.00 98.06 117 TYR A N 1
ATOM 933 C CA . TYR A 1 117 ? -1.139 1.561 11.500 1.00 98.06 117 TYR A CA 1
ATOM 934 C C . TYR A 1 117 ? -1.731 2.966 11.365 1.00 98.06 117 TYR A C 1
ATOM 936 O O . TYR A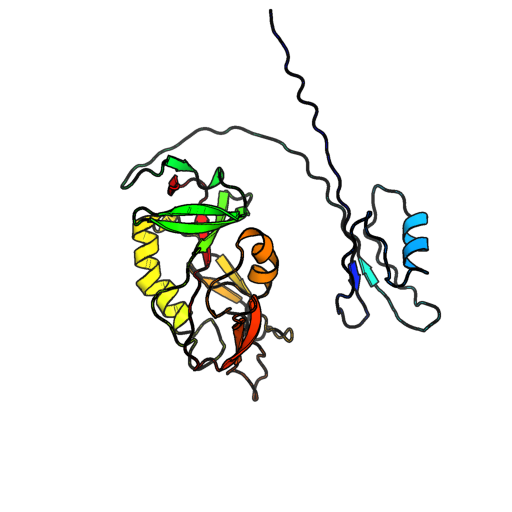 1 117 ? -2.161 3.559 12.355 1.00 98.06 117 TYR A O 1
ATOM 944 N N . ILE A 1 118 ? -1.753 3.500 10.145 1.00 98.44 118 ILE A N 1
ATOM 945 C CA . ILE A 1 118 ? -2.315 4.813 9.814 1.00 98.44 118 ILE A CA 1
ATOM 946 C C . ILE A 1 118 ? -3.417 4.634 8.775 1.00 98.44 118 ILE A C 1
ATOM 948 O O . ILE A 1 118 ? -3.225 3.957 7.757 1.00 98.44 118 ILE A O 1
ATOM 952 N N . VAL A 1 119 ? -4.563 5.272 9.000 1.00 98.62 119 VAL A N 1
ATOM 953 C CA . VAL A 1 119 ? -5.636 5.339 8.006 1.00 98.62 119 VAL A CA 1
ATOM 954 C C . VAL A 1 119 ? -5.206 6.256 6.863 1.00 98.62 119 VAL A C 1
ATOM 956 O O . VAL A 1 119 ? -4.968 7.443 7.061 1.00 98.62 119 VAL A O 1
ATOM 959 N N . CYS A 1 120 ? -5.128 5.722 5.647 1.00 97.44 120 CYS A N 1
ATOM 960 C CA . CYS A 1 120 ? -4.834 6.502 4.443 1.00 97.44 120 CYS A CA 1
ATOM 961 C C . CYS A 1 120 ? -6.105 7.154 3.886 1.00 97.44 120 CYS A C 1
ATOM 963 O O . CYS A 1 120 ? -6.099 8.309 3.468 1.00 97.44 120 CYS A O 1
ATOM 965 N N . GLN A 1 121 ? -7.208 6.401 3.853 1.00 97.25 121 GLN A N 1
ATOM 966 C CA . GLN A 1 121 ? -8.489 6.858 3.318 1.00 97.25 121 GLN A CA 1
ATOM 967 C C . GLN A 1 121 ? -9.634 5.957 3.784 1.00 97.25 121 GLN A C 1
ATOM 969 O O . GLN A 1 121 ? -9.497 4.738 3.767 1.00 97.25 121 GLN A O 1
ATOM 974 N N . GLN A 1 122 ? -10.783 6.563 4.089 1.00 96.50 122 GLN A N 1
ATOM 975 C CA . GLN A 1 122 ? -12.068 5.870 4.211 1.00 96.50 122 GLN A CA 1
ATOM 976 C C . GLN A 1 122 ? -12.784 5.835 2.854 1.00 96.50 122 GLN A C 1
ATOM 978 O O . GLN A 1 122 ? -12.802 6.835 2.126 1.00 96.50 122 GLN A O 1
ATOM 983 N N . PHE A 1 123 ? -13.386 4.700 2.520 1.00 93.50 123 PHE A N 1
ATOM 984 C CA . PHE A 1 123 ? -14.163 4.504 1.301 1.00 93.50 123 PHE A CA 1
ATOM 985 C C . PHE A 1 123 ? -15.658 4.366 1.611 1.00 93.50 123 PHE A C 1
ATOM 987 O O . PHE A 1 123 ? -16.062 3.810 2.631 1.00 93.50 123 PHE A O 1
ATOM 994 N N . GLU A 1 124 ? -16.503 4.833 0.689 1.00 93.44 124 GLU A N 1
ATOM 995 C CA . GLU A 1 124 ? -17.967 4.807 0.845 1.00 93.44 124 GLU A CA 1
ATOM 996 C C . GLU A 1 124 ? -18.553 3.389 0.920 1.00 93.44 124 GLU A C 1
ATOM 998 O O . GLU A 1 124 ? -19.641 3.190 1.455 1.00 93.44 124 GLU A O 1
ATOM 1003 N N . ASN A 1 125 ? -17.830 2.388 0.415 1.00 90.56 125 ASN A N 1
ATOM 1004 C CA . ASN A 1 125 ? -18.222 0.979 0.459 1.00 90.56 125 ASN A CA 1
ATOM 1005 C C . ASN A 1 125 ? -17.934 0.300 1.815 1.00 90.56 125 ASN A C 1
ATOM 1007 O O . ASN A 1 125 ? -18.040 -0.922 1.906 1.00 90.56 125 ASN A O 1
ATOM 1011 N N . GLY A 1 126 ? -17.573 1.064 2.852 1.00 95.75 126 GLY A N 1
ATOM 1012 C CA . GLY A 1 126 ? -17.308 0.532 4.188 1.00 95.75 126 GLY A CA 1
ATOM 1013 C C . GLY A 1 126 ? -15.953 -0.164 4.308 1.00 95.75 126 GLY A C 1
ATOM 1014 O O . GLY A 1 126 ? -15.819 -1.136 5.052 1.00 95.75 126 GLY A O 1
ATOM 1015 N N . THR A 1 127 ? -14.950 0.299 3.562 1.00 97.94 127 THR A N 1
ATOM 1016 C CA . THR A 1 127 ? -13.563 -0.155 3.701 1.00 97.94 127 THR A CA 1
ATOM 1017 C C . THR A 1 127 ? -12.622 1.023 3.927 1.00 97.94 127 THR A C 1
ATOM 1019 O O . THR A 1 127 ? -12.968 2.175 3.668 1.00 97.94 127 THR A O 1
ATOM 1022 N N . ALA A 1 128 ? -11.417 0.742 4.411 1.00 98.38 128 ALA A N 1
ATOM 1023 C CA . ALA A 1 128 ? -10.379 1.730 4.648 1.00 98.38 128 ALA A CA 1
ATOM 1024 C C . ALA A 1 128 ? -9.049 1.255 4.057 1.00 98.38 128 ALA A C 1
ATOM 1026 O O . ALA A 1 128 ? -8.647 0.112 4.275 1.00 98.38 128 ALA A O 1
ATOM 1027 N N . ALA A 1 129 ? -8.360 2.136 3.332 1.00 98.62 129 ALA A N 1
ATOM 1028 C CA . ALA A 1 129 ? -6.958 1.941 2.980 1.00 98.62 129 ALA A CA 1
ATOM 1029 C C . ALA A 1 129 ? -6.093 2.267 4.197 1.00 98.62 129 ALA A C 1
ATOM 1031 O O . ALA A 1 129 ? -6.273 3.312 4.829 1.00 98.62 129 ALA A O 1
ATOM 1032 N N . VAL A 1 130 ? -5.151 1.387 4.504 1.00 98.50 130 VAL A N 1
ATOM 1033 C CA . VAL A 1 130 ? -4.321 1.446 5.703 1.00 98.50 130 VAL A CA 1
ATOM 1034 C C . VAL A 1 130 ? -2.873 1.161 5.330 1.00 98.50 130 VAL A C 1
ATOM 1036 O O . VAL A 1 130 ? -2.586 0.298 4.501 1.00 98.50 130 VAL A O 1
ATOM 1039 N N . VAL A 1 131 ? -1.954 1.875 5.974 1.00 98.38 131 VAL A N 1
ATOM 1040 C CA . VAL A 1 131 ? -0.516 1.617 5.894 1.00 98.38 131 VAL A CA 1
ATOM 1041 C C . VAL A 1 131 ? 0.026 1.299 7.279 1.00 98.38 131 V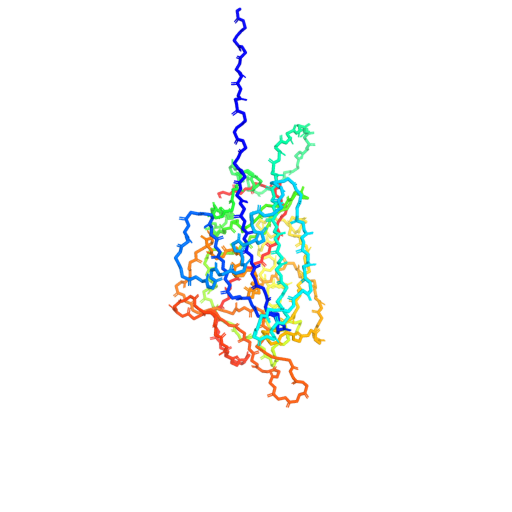AL A C 1
ATOM 1043 O O . VAL A 1 131 ? -0.404 1.889 8.272 1.00 98.38 131 VAL A O 1
ATOM 1046 N N . ARG A 1 132 ? 0.987 0.382 7.376 1.00 97.25 132 ARG A N 1
ATOM 1047 C CA . ARG A 1 132 ? 1.736 0.195 8.621 1.00 97.25 132 ARG A CA 1
ATOM 1048 C C . ARG A 1 132 ? 2.532 1.464 8.919 1.00 97.25 132 ARG A C 1
ATOM 1050 O O . ARG A 1 132 ? 3.208 2.001 8.038 1.00 97.25 132 ARG A O 1
ATOM 1057 N N . LYS A 1 133 ? 2.454 1.958 10.155 1.00 95.69 133 LYS A N 1
ATOM 1058 C CA . LYS A 1 133 ? 3.130 3.202 10.539 1.00 95.69 133 LYS A CA 1
ATOM 1059 C C . LYS A 1 133 ? 4.644 3.058 10.425 1.00 95.69 133 LYS A C 1
ATOM 1061 O O . LYS A 1 133 ? 5.268 3.917 9.815 1.00 95.69 133 LYS A O 1
ATOM 1066 N N . GLY A 1 134 ? 5.187 1.953 10.942 1.00 91.56 134 GLY A N 1
ATOM 1067 C CA . GLY A 1 134 ? 6.603 1.597 10.847 1.00 91.56 134 GLY A CA 1
ATOM 1068 C C . GLY A 1 134 ? 6.942 0.622 9.714 1.00 91.56 134 GLY A C 1
ATOM 1069 O O . GLY A 1 134 ? 6.081 -0.062 9.150 1.00 91.56 134 GLY A O 1
ATOM 1070 N N . LEU A 1 135 ? 8.238 0.518 9.433 1.00 92.00 135 LEU A N 1
ATOM 1071 C CA . LEU A 1 135 ? 8.827 -0.412 8.467 1.00 92.00 135 LEU A CA 1
ATOM 1072 C C . LEU A 1 135 ? 9.092 -1.776 9.105 1.00 92.00 135 LEU A C 1
ATOM 1074 O O . LEU A 1 135 ? 9.180 -1.879 10.330 1.00 92.00 135 LEU A O 1
ATOM 1078 N N . PHE A 1 136 ? 9.160 -2.846 8.312 1.00 86.00 136 PHE A N 1
ATOM 1079 C CA . PHE A 1 136 ? 9.609 -4.138 8.840 1.00 86.00 136 PHE A CA 1
ATOM 1080 C C . PHE A 1 136 ? 11.020 -4.044 9.428 1.00 86.00 136 PHE A C 1
ATOM 1082 O O . PHE A 1 136 ? 11.881 -3.353 8.886 1.00 86.00 136 PHE A O 1
ATOM 1089 N N . ASP A 1 137 ? 11.251 -4.790 10.511 1.00 80.19 137 ASP A N 1
ATOM 1090 C CA . ASP A 1 137 ? 12.556 -4.843 11.182 1.00 80.19 137 ASP A CA 1
ATOM 1091 C C . ASP A 1 137 ? 13.608 -5.563 10.324 1.00 80.19 137 ASP A C 1
ATOM 1093 O O . ASP A 1 137 ? 14.808 -5.320 10.443 1.00 80.19 137 ASP A O 1
ATOM 1097 N N . HIS A 1 138 ? 13.154 -6.451 9.437 1.00 79.38 138 HIS A N 1
ATOM 1098 C CA . HIS A 1 138 ? 13.984 -7.110 8.440 1.00 79.38 138 HIS A CA 1
ATOM 1099 C C . HIS A 1 138 ? 13.798 -6.456 7.067 1.00 79.38 138 HIS A C 1
ATOM 1101 O O . HIS A 1 138 ? 12.764 -5.864 6.756 1.00 79.38 138 HIS A O 1
ATOM 1107 N N . ARG A 1 139 ? 14.823 -6.587 6.225 1.00 84.69 139 ARG A N 1
ATOM 1108 C CA . ARG A 1 139 ? 14.829 -6.066 4.857 1.00 84.69 139 ARG A CA 1
ATOM 1109 C C . ARG A 1 139 ? 14.634 -7.194 3.856 1.00 84.69 139 ARG A C 1
ATOM 1111 O O . ARG A 1 139 ? 15.044 -8.326 4.107 1.00 84.69 139 ARG A O 1
ATOM 1118 N N . LEU A 1 140 ? 14.049 -6.862 2.713 1.00 79.62 140 LEU A N 1
ATOM 1119 C CA . LEU A 1 140 ? 13.762 -7.803 1.636 1.00 79.62 140 LEU A CA 1
ATOM 1120 C C . LEU A 1 140 ? 14.392 -7.314 0.334 1.00 79.62 140 LEU A C 1
ATOM 1122 O O . LEU A 1 140 ? 14.578 -6.115 0.127 1.00 79.62 140 LEU A O 1
ATOM 1126 N N . TYR A 1 141 ? 14.725 -8.263 -0.534 1.00 90.56 141 TYR A N 1
ATOM 1127 C CA . TYR A 1 141 ? 15.047 -7.991 -1.928 1.00 90.56 141 TYR A CA 1
ATOM 1128 C C . TYR A 1 141 ? 13.748 -7.946 -2.729 1.00 90.56 141 TYR A C 1
ATOM 1130 O O . TYR A 1 141 ? 12.843 -8.743 -2.475 1.00 90.56 141 TYR A O 1
ATOM 1138 N N . PHE A 1 142 ? 13.636 -7.018 -3.682 1.00 90.81 142 PHE A N 1
ATOM 1139 C CA . PHE A 1 142 ? 12.417 -6.895 -4.485 1.00 90.81 142 PHE A CA 1
ATOM 1140 C C . PHE A 1 142 ? 12.215 -8.157 -5.327 1.00 90.81 142 PHE A C 1
ATOM 1142 O O . PHE A 1 142 ? 11.199 -8.840 -5.210 1.00 90.81 142 PHE A O 1
ATOM 1149 N N . GLY A 1 143 ? 13.236 -8.528 -6.097 1.00 91.12 143 GLY A N 1
ATOM 1150 C CA . GLY A 1 143 ? 13.291 -9.784 -6.829 1.00 91.12 143 GLY A CA 1
ATOM 1151 C C . GLY A 1 143 ? 14.197 -9.752 -8.038 1.00 91.12 143 GLY A C 1
ATOM 1152 O O . GLY A 1 143 ? 15.029 -8.858 -8.187 1.00 91.12 143 GLY A O 1
ATOM 1153 N N . ASP A 1 144 ? 14.054 -10.764 -8.888 1.00 88.69 144 ASP A N 1
ATOM 1154 C CA . ASP A 1 144 ? 14.864 -10.881 -10.097 1.00 88.69 144 ASP A CA 1
ATOM 1155 C C . ASP A 1 144 ? 14.433 -9.881 -11.170 1.00 88.69 144 ASP A C 1
ATOM 1157 O O . ASP A 1 144 ? 15.220 -9.559 -12.056 1.00 88.69 144 ASP A O 1
ATOM 1161 N N . THR A 1 145 ? 13.214 -9.360 -11.108 1.00 91.69 145 THR A N 1
ATOM 1162 C CA . THR A 1 145 ? 12.704 -8.322 -12.006 1.00 91.69 145 THR A CA 1
ATOM 1163 C C . THR A 1 145 ? 12.033 -7.218 -11.189 1.00 91.69 145 THR A C 1
ATOM 1165 O O . THR A 1 145 ? 11.856 -7.343 -9.977 1.00 91.69 145 THR A O 1
ATOM 1168 N N . ASN A 1 146 ? 11.669 -6.120 -11.844 1.00 92.38 146 ASN A N 1
ATOM 1169 C CA . ASN A 1 146 ? 10.827 -5.069 -11.280 1.00 92.38 146 ASN A CA 1
ATOM 1170 C C . ASN A 1 146 ? 9.321 -5.338 -11.470 1.00 92.38 146 ASN A C 1
ATOM 1172 O O . ASN A 1 146 ? 8.513 -4.462 -11.172 1.00 92.38 146 ASN A O 1
ATOM 1176 N N . ASP A 1 147 ? 8.934 -6.532 -11.931 1.00 94.69 147 ASP A N 1
ATOM 1177 C CA . ASP A 1 147 ? 7.533 -6.933 -12.004 1.00 94.69 147 ASP A CA 1
ATOM 1178 C C . ASP A 1 147 ? 7.032 -7.304 -10.606 1.00 94.69 147 ASP A C 1
ATOM 1180 O O . ASP A 1 147 ? 7.436 -8.309 -10.016 1.00 94.69 147 ASP A O 1
ATOM 1184 N N . TRP A 1 148 ? 6.129 -6.486 -10.066 1.00 97.50 148 TRP A N 1
ATOM 1185 C CA . TRP A 1 148 ? 5.537 -6.704 -8.748 1.00 97.50 148 TRP A CA 1
ATOM 1186 C C . TRP A 1 148 ? 4.906 -8.096 -8.600 1.00 97.50 148 TRP A C 1
ATOM 1188 O O . TRP A 1 148 ? 4.972 -8.681 -7.514 1.00 97.50 148 TRP A O 1
ATOM 1198 N N . ARG A 1 149 ? 4.323 -8.644 -9.676 1.00 96.50 149 ARG A N 1
ATOM 1199 C CA . ARG A 1 149 ? 3.565 -9.909 -9.663 1.00 96.50 149 ARG A CA 1
ATOM 1200 C C . ARG A 1 149 ? 4.422 -11.096 -9.236 1.00 96.50 149 ARG A C 1
ATOM 1202 O O . ARG A 1 149 ? 3.912 -11.953 -8.508 1.00 96.50 149 ARG A O 1
ATOM 1209 N N . ASP A 1 150 ? 5.695 -11.063 -9.621 1.00 94.50 150 ASP A N 1
ATOM 1210 C CA . ASP A 1 150 ? 6.700 -12.101 -9.382 1.00 94.50 150 ASP A CA 1
ATOM 1211 C C . ASP A 1 150 ? 7.707 -11.694 -8.285 1.00 94.50 150 ASP A C 1
ATOM 1213 O O . ASP A 1 150 ? 8.731 -12.349 -8.090 1.00 94.50 150 ASP A O 1
ATOM 1217 N N . SER A 1 151 ? 7.444 -10.598 -7.563 1.00 96.88 151 SER A N 1
ATOM 1218 C CA . SER A 1 151 ? 8.355 -10.086 -6.537 1.00 96.88 151 SER A CA 1
ATOM 1219 C C . SER A 1 151 ? 8.327 -10.922 -5.249 1.00 96.88 151 SER A C 1
ATOM 1221 O O . SER A 1 151 ? 7.274 -11.372 -4.784 1.00 96.88 151 SER A O 1
ATOM 1223 N N . ASN A 1 152 ? 9.486 -11.050 -4.598 1.00 95.88 152 ASN A N 1
ATOM 1224 C CA . ASN A 1 152 ? 9.610 -11.766 -3.321 1.00 95.88 152 ASN A CA 1
ATOM 1225 C C . ASN A 1 152 ? 8.906 -11.021 -2.187 1.00 95.88 152 ASN A C 1
ATOM 1227 O O . ASN A 1 152 ? 8.400 -11.637 -1.251 1.00 95.88 152 ASN A O 1
ATOM 1231 N N . ILE A 1 153 ? 8.830 -9.689 -2.283 1.00 98.00 153 ILE A N 1
ATOM 1232 C CA . ILE A 1 153 ? 8.078 -8.867 -1.333 1.00 98.00 153 ILE A CA 1
ATOM 1233 C C . ILE A 1 153 ? 6.592 -9.217 -1.415 1.00 98.00 153 ILE A C 1
ATOM 1235 O O . ILE A 1 153 ? 5.973 -9.480 -0.384 1.00 98.00 153 ILE A O 1
ATOM 1239 N N . ARG A 1 154 ? 6.011 -9.269 -2.622 1.00 98.38 154 ARG A N 1
ATOM 1240 C CA . ARG A 1 154 ? 4.605 -9.651 -2.806 1.00 98.38 154 ARG A CA 1
ATOM 1241 C C . ARG A 1 154 ? 4.331 -11.054 -2.278 1.00 98.38 154 ARG A C 1
ATOM 1243 O O . ARG A 1 154 ? 3.306 -11.258 -1.620 1.00 98.38 154 ARG A O 1
ATOM 1250 N N . GLU A 1 155 ? 5.236 -11.995 -2.543 1.00 97.69 155 GLU A N 1
ATOM 1251 C CA . GLU A 1 155 ? 5.147 -13.364 -2.036 1.00 97.69 155 GLU A CA 1
ATOM 1252 C C . GLU A 1 155 ? 5.131 -13.397 -0.504 1.00 97.69 155 GLU A C 1
ATOM 1254 O O . GLU A 1 155 ? 4.215 -13.978 0.079 1.00 97.69 155 GLU A O 1
ATOM 1259 N N . TYR A 1 156 ? 6.092 -12.740 0.149 1.00 97.06 156 TYR A N 1
ATOM 1260 C CA . TYR A 1 156 ? 6.165 -12.660 1.608 1.00 97.06 156 TYR A CA 1
ATOM 1261 C C . TYR A 1 156 ? 4.898 -12.030 2.205 1.00 97.06 156 TYR A C 1
ATOM 1263 O O . TYR A 1 156 ? 4.285 -12.597 3.116 1.00 97.06 156 TYR A O 1
ATOM 1271 N N . LEU A 1 157 ? 4.459 -10.896 1.645 1.00 98.44 157 LEU A N 1
ATOM 1272 C CA . LEU A 1 157 ? 3.296 -10.151 2.126 1.00 98.44 157 LEU A CA 1
ATOM 1273 C C . LEU A 1 157 ? 1.997 -10.957 2.035 1.00 98.44 157 LEU A C 1
ATOM 1275 O O . LEU A 1 157 ? 1.201 -10.925 2.970 1.00 98.44 157 LEU A O 1
ATOM 1279 N N . ASN A 1 158 ? 1.787 -11.700 0.944 1.00 98.19 158 ASN A N 1
ATOM 1280 C CA . ASN A 1 158 ? 0.568 -12.490 0.729 1.00 98.19 158 ASN A CA 1
ATOM 1281 C C . ASN A 1 158 ? 0.681 -13.939 1.247 1.00 98.19 158 ASN A C 1
ATOM 1283 O O . ASN A 1 158 ? -0.258 -14.717 1.080 1.00 98.19 158 ASN A O 1
ATOM 1287 N N . LYS A 1 159 ? 1.797 -14.313 1.892 1.00 95.19 159 LYS A N 1
ATOM 1288 C CA . LYS A 1 159 ? 1.976 -15.613 2.557 1.00 95.19 159 LYS A CA 1
ATOM 1289 C C . LYS A 1 159 ? 2.193 -15.459 4.055 1.00 95.19 159 LYS A C 1
ATOM 1291 O O . LYS A 1 159 ? 1.276 -15.710 4.830 1.00 95.19 159 LYS A O 1
ATOM 1296 N N . GLU A 1 160 ? 3.406 -15.120 4.472 1.00 93.69 160 GLU A N 1
ATOM 1297 C CA . GLU A 1 160 ? 3.799 -15.140 5.883 1.00 93.69 160 GLU A CA 1
ATOM 1298 C C . GLU A 1 160 ? 3.119 -14.007 6.644 1.00 93.69 160 GLU A C 1
ATOM 1300 O O . GLU A 1 160 ? 2.359 -14.265 7.576 1.00 93.69 160 GLU A O 1
ATOM 1305 N N . TYR A 1 161 ? 3.273 -12.774 6.162 1.00 94.81 161 TYR A N 1
ATOM 1306 C CA . TYR A 1 161 ? 2.693 -11.607 6.819 1.00 94.81 161 TYR A CA 1
ATOM 1307 C C . TYR A 1 161 ? 1.157 -11.583 6.751 1.00 94.81 161 TYR A C 1
ATOM 1309 O O . TYR A 1 161 ? 0.494 -11.144 7.689 1.00 94.81 161 TYR A O 1
ATOM 1317 N N . PHE A 1 162 ? 0.554 -12.125 5.685 1.00 96.75 162 PHE A N 1
ATOM 1318 C CA . PHE A 1 162 ? -0.904 -12.252 5.599 1.00 96.75 162 PHE A CA 1
ATOM 1319 C C . PHE A 1 162 ? -1.485 -13.097 6.738 1.00 96.75 162 PHE A C 1
ATOM 1321 O O . PHE A 1 162 ? -2.537 -12.749 7.269 1.00 96.75 162 PHE A O 1
ATOM 1328 N N . LYS A 1 163 ? -0.802 -14.170 7.160 1.00 94.00 163 LYS A N 1
ATOM 1329 C CA . LYS A 1 163 ? -1.247 -14.987 8.303 1.00 94.00 163 LYS A CA 1
ATOM 1330 C C . LYS A 1 163 ? -1.239 -14.185 9.602 1.00 94.00 163 LYS A C 1
ATOM 1332 O O . LYS A 1 163 ? -2.144 -14.350 10.416 1.00 94.00 163 LYS A O 1
ATOM 1337 N N . GLU A 1 164 ? -0.249 -13.313 9.780 1.00 92.50 164 GLU A N 1
ATOM 1338 C CA . GLU A 1 164 ? -0.168 -12.421 10.939 1.00 92.50 164 GLU A CA 1
ATOM 1339 C C . GLU A 1 164 ? -1.330 -11.424 10.937 1.00 92.50 164 GLU A C 1
ATOM 1341 O O . GLU A 1 164 ? -2.060 -11.337 11.923 1.00 92.50 164 GLU A O 1
ATOM 1346 N N . LEU A 1 165 ? -1.575 -10.748 9.809 1.00 93.38 165 LEU A N 1
ATOM 1347 C CA . LEU A 1 165 ? -2.708 -9.830 9.670 1.00 93.38 165 LEU A CA 1
ATOM 1348 C C . LEU A 1 165 ? -4.053 -10.539 9.860 1.00 93.38 165 LEU A C 1
ATOM 1350 O O . LEU A 1 165 ? -4.928 -10.007 10.538 1.00 93.38 165 LEU A O 1
ATOM 1354 N N . ALA A 1 166 ? -4.230 -11.735 9.295 1.00 93.62 166 ALA A N 1
ATOM 1355 C CA . ALA A 1 166 ? -5.465 -12.505 9.422 1.00 93.62 166 ALA A CA 1
ATOM 1356 C C . ALA A 1 166 ? -5.728 -12.927 10.874 1.00 93.62 166 ALA A C 1
ATOM 1358 O O . ALA A 1 166 ? -6.879 -12.931 11.306 1.00 93.62 166 ALA A O 1
ATOM 1359 N N . ALA A 1 167 ? -4.678 -13.216 11.649 1.00 90.25 167 ALA A N 1
ATOM 1360 C CA . ALA A 1 167 ? -4.799 -13.485 13.078 1.00 90.25 167 ALA A CA 1
ATOM 1361 C C . ALA A 1 167 ? -5.207 -12.242 13.891 1.00 90.25 167 ALA A C 1
ATOM 1363 O O . ALA A 1 167 ? -5.841 -12.392 14.932 1.00 90.25 167 ALA A O 1
ATOM 1364 N N . GLN A 1 168 ? -4.857 -11.035 13.430 1.00 89.62 168 GLN A N 1
ATOM 1365 C CA . GLN A 1 168 ? -5.182 -9.779 14.116 1.00 89.62 168 GLN A CA 1
ATOM 1366 C C . GLN A 1 168 ? -6.543 -9.203 13.724 1.00 89.62 168 GLN A C 1
ATOM 1368 O O . GLN A 1 168 ? -7.312 -8.782 14.582 1.00 89.62 168 GLN A O 1
ATOM 1373 N N . PHE A 1 169 ? -6.840 -9.166 12.428 1.00 91.75 169 PHE A N 1
ATOM 1374 C CA . PHE A 1 169 ? -8.015 -8.481 11.894 1.00 91.75 169 PHE A CA 1
ATOM 1375 C C . PHE A 1 169 ? -9.115 -9.438 11.439 1.00 91.75 169 PHE A C 1
ATOM 1377 O O . PHE A 1 169 ? -10.236 -8.995 11.204 1.00 91.75 169 PHE A O 1
ATOM 1384 N N . GLY A 1 170 ? -8.829 -10.737 11.332 1.00 93.38 170 GLY A N 1
ATOM 1385 C CA . GLY A 1 170 ? -9.703 -11.717 10.694 1.00 93.38 170 GLY A CA 1
ATOM 1386 C C . GLY A 1 170 ? -9.538 -11.709 9.174 1.00 93.38 170 GLY A C 1
ATOM 1387 O O . GLY A 1 170 ? -9.579 -10.661 8.530 1.00 93.38 170 GLY A O 1
ATOM 1388 N N . GLU A 1 171 ? -9.381 -12.893 8.583 1.00 95.00 171 GLU A N 1
ATOM 1389 C CA . GLU A 1 171 ? -9.128 -13.066 7.144 1.00 95.00 171 GLU A CA 1
ATOM 1390 C C . GLU A 1 171 ? -10.188 -12.384 6.258 1.00 95.00 171 GLU A C 1
ATOM 1392 O O . GLU A 1 171 ? -9.859 -11.677 5.302 1.00 95.00 171 GLU A O 1
ATOM 1397 N N . ASP A 1 172 ? -11.463 -12.524 6.633 1.00 95.75 172 ASP A N 1
ATOM 1398 C CA . ASP A 1 172 ? -12.612 -11.954 5.919 1.00 95.75 172 ASP A CA 1
ATOM 1399 C C . ASP A 1 172 ? -12.675 -10.422 5.968 1.00 95.75 172 ASP A C 1
ATOM 1401 O O . ASP A 1 172 ? -13.453 -9.806 5.228 1.00 95.75 172 ASP A O 1
ATOM 1405 N N . ASN A 1 173 ? -11.901 -9.796 6.853 1.00 97.56 173 ASN A N 1
ATOM 1406 C CA . ASN A 1 173 ? -11.852 -8.347 6.996 1.00 97.56 173 ASN A CA 1
ATOM 1407 C C . ASN A 1 173 ? -10.706 -7.722 6.197 1.00 97.56 173 ASN A C 1
ATOM 1409 O O . ASN A 1 173 ? -10.721 -6.510 6.002 1.00 97.56 173 ASN A O 1
ATOM 1413 N N . ILE A 1 174 ? -9.767 -8.523 5.683 1.00 97.44 174 ILE A N 1
ATOM 1414 C CA . ILE A 1 174 ? -8.708 -8.070 4.777 1.00 97.44 174 ILE A CA 1
ATOM 1415 C C . ILE A 1 174 ? -9.241 -8.145 3.347 1.00 97.44 174 ILE A C 1
ATOM 1417 O O . ILE A 1 174 ? -9.501 -9.221 2.800 1.00 97.44 174 ILE A O 1
ATOM 1421 N N . VAL A 1 175 ? -9.444 -6.991 2.727 1.00 96.88 175 VAL A N 1
ATOM 1422 C CA . VAL A 1 175 ? -10.132 -6.868 1.442 1.00 96.88 175 VAL A CA 1
ATOM 1423 C C . VAL A 1 175 ? -9.118 -6.915 0.307 1.00 96.88 175 VAL A C 1
ATOM 1425 O O . VAL A 1 175 ? -8.120 -6.202 0.318 1.00 96.88 175 VAL A O 1
ATOM 1428 N N . GLU A 1 176 ? -9.383 -7.760 -0.689 1.00 98.00 176 GLU A N 1
ATOM 1429 C CA . GLU A 1 176 ? -8.575 -7.792 -1.908 1.00 98.00 176 GLU A CA 1
ATOM 1430 C C . GLU A 1 176 ? -8.811 -6.521 -2.728 1.00 98.00 176 GLU A C 1
ATOM 1432 O O . GLU A 1 176 ? -9.951 -6.083 -2.905 1.00 98.00 176 GLU A O 1
ATOM 1437 N N . PHE A 1 177 ? -7.741 -5.947 -3.266 1.00 97.00 177 PHE A N 1
ATOM 1438 C CA . PHE A 1 177 ? -7.798 -4.734 -4.070 1.00 97.00 177 PHE A CA 1
ATOM 1439 C C . PHE A 1 177 ? -6.905 -4.841 -5.303 1.00 97.00 177 PHE A C 1
ATOM 1441 O O . PHE A 1 177 ? -5.994 -5.663 -5.381 1.00 97.00 177 PHE A O 1
ATOM 1448 N N . THR A 1 178 ? -7.217 -4.029 -6.313 1.00 96.81 178 THR A N 1
ATOM 1449 C CA . THR A 1 178 ? -6.477 -4.015 -7.579 1.00 96.81 178 THR A CA 1
ATOM 1450 C C . THR A 1 178 ? -5.271 -3.090 -7.479 1.00 96.81 178 THR A C 1
ATOM 1452 O O . THR A 1 178 ? -5.382 -1.976 -6.964 1.00 96.81 178 THR A O 1
ATOM 1455 N N . ARG A 1 179 ? -4.138 -3.540 -8.013 1.00 96.69 179 ARG A N 1
ATOM 1456 C CA . ARG A 1 179 ? -2.928 -2.746 -8.220 1.00 96.69 179 ARG A CA 1
ATOM 1457 C C . ARG A 1 179 ? -2.742 -2.487 -9.704 1.00 96.69 179 ARG A C 1
ATOM 1459 O O . ARG A 1 179 ? -2.835 -3.414 -10.506 1.00 96.69 179 ARG A O 1
ATOM 1466 N N . ASP A 1 180 ? -2.497 -1.228 -10.035 1.00 93.25 180 ASP A N 1
ATOM 1467 C CA . ASP A 1 180 ? -2.061 -0.814 -11.363 1.00 93.25 180 ASP A CA 1
ATOM 1468 C C . ASP A 1 180 ? -0.531 -0.769 -11.379 1.00 93.25 180 ASP A C 1
ATOM 1470 O O . ASP A 1 180 ? 0.066 -0.150 -10.492 1.00 93.25 180 ASP A O 1
ATOM 1474 N N . LEU A 1 181 ? 0.088 -1.485 -12.319 1.00 94.06 181 LEU A N 1
ATOM 1475 C CA . LEU A 1 181 ? 1.540 -1.680 -12.395 1.00 94.06 181 LEU A CA 1
ATOM 1476 C C . LEU A 1 181 ? 2.188 -0.779 -13.448 1.00 94.06 181 LEU A C 1
ATOM 1478 O O . LEU A 1 181 ? 3.226 -1.131 -14.007 1.00 94.06 181 LEU A O 1
ATOM 1482 N N . ILE A 1 182 ? 1.576 0.380 -13.696 1.00 88.62 182 ILE A N 1
ATOM 1483 C CA . ILE A 1 182 ? 2.147 1.434 -14.528 1.00 88.62 182 ILE A CA 1
ATOM 1484 C C . ILE A 1 182 ? 3.533 1.849 -14.010 1.00 88.62 182 ILE A C 1
ATOM 1486 O O . ILE A 1 182 ? 3.739 2.026 -12.801 1.00 88.62 182 ILE A O 1
ATOM 1490 N N . SER A 1 183 ? 4.490 1.991 -14.921 1.00 88.19 183 SER A N 1
ATOM 1491 C CA . SER A 1 183 ? 5.829 2.480 -14.600 1.00 88.19 183 SER A CA 1
ATOM 1492 C C . SER A 1 183 ? 5.899 3.997 -14.515 1.00 88.19 183 SER A C 1
ATOM 1494 O O . SER A 1 183 ? 5.000 4.715 -14.949 1.00 88.19 183 SER A O 1
ATOM 1496 N N . LEU A 1 184 ? 7.004 4.499 -13.961 1.00 86.31 184 LEU A N 1
ATOM 1497 C CA . LEU A 1 184 ? 7.262 5.935 -13.851 1.00 86.31 184 LEU A CA 1
ATOM 1498 C C . LEU A 1 184 ? 7.228 6.654 -15.211 1.00 86.31 184 LEU A C 1
ATOM 1500 O O . LEU A 1 184 ? 6.759 7.784 -15.286 1.00 86.31 184 LEU A O 1
ATOM 1504 N N . ASP A 1 185 ? 7.711 6.006 -16.269 1.00 84.62 185 ASP A N 1
ATOM 1505 C CA . ASP A 1 185 ? 7.705 6.510 -17.648 1.00 84.62 185 ASP A CA 1
ATOM 1506 C C . ASP A 1 185 ? 6.401 6.210 -18.417 1.00 84.62 185 ASP A C 1
ATOM 1508 O O . ASP A 1 185 ? 6.324 6.468 -19.616 1.00 84.62 185 ASP A O 1
ATOM 1512 N N . GLY A 1 186 ? 5.367 5.711 -17.730 1.00 83.69 186 GLY A N 1
ATOM 1513 C CA . GLY A 1 186 ? 4.003 5.612 -18.253 1.00 83.69 186 GLY A CA 1
ATOM 1514 C C . GLY A 1 186 ? 3.676 4.343 -19.043 1.00 83.69 186 GLY A C 1
ATOM 1515 O O . GLY A 1 186 ? 2.585 4.262 -19.602 1.00 83.69 186 GLY A O 1
ATOM 1516 N N . TYR A 1 187 ? 4.571 3.353 -19.087 1.00 83.94 187 TYR A N 1
ATOM 1517 C CA . TYR A 1 187 ? 4.277 2.052 -19.697 1.00 83.94 187 TYR A CA 1
ATOM 1518 C C . TYR A 1 187 ? 3.384 1.197 -18.795 1.00 83.94 187 TYR A C 1
ATOM 1520 O O . TYR A 1 187 ? 3.471 1.259 -17.568 1.00 83.94 187 TYR A O 1
ATOM 1528 N N . ASP A 1 188 ? 2.547 0.362 -19.409 1.00 88.56 188 ASP A N 1
ATOM 1529 C CA . ASP A 1 188 ? 1.537 -0.458 -18.737 1.00 88.56 188 ASP A CA 1
ATOM 1530 C C . ASP A 1 188 ? 1.627 -1.955 -19.089 1.00 88.56 188 ASP A C 1
ATOM 1532 O O . ASP A 1 188 ? 0.703 -2.712 -18.789 1.00 88.56 188 ASP A O 1
ATOM 1536 N N . ASP A 1 189 ? 2.745 -2.425 -19.660 1.00 89.38 189 ASP A N 1
ATOM 1537 C CA . ASP A 1 189 ? 2.908 -3.805 -20.148 1.00 89.38 189 ASP A CA 1
ATOM 1538 C C . ASP A 1 189 ? 2.676 -4.880 -19.064 1.00 89.38 189 ASP A C 1
ATOM 1540 O O . ASP A 1 189 ? 2.227 -5.992 -19.358 1.00 89.38 189 ASP A O 1
ATOM 1544 N N . TYR A 1 190 ? 2.961 -4.574 -17.791 1.00 90.69 190 TYR A N 1
ATOM 1545 C CA . TYR A 1 190 ? 2.678 -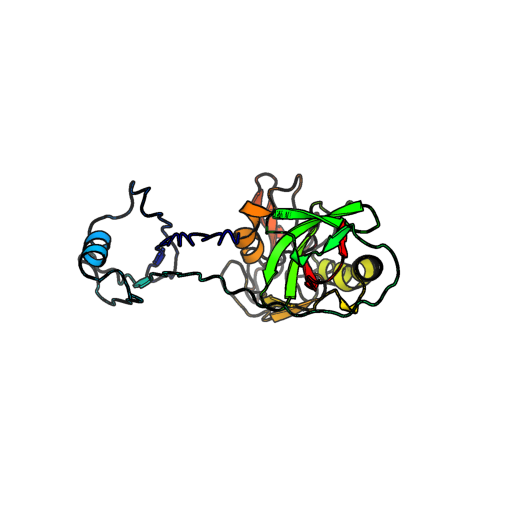5.477 -16.663 1.00 90.69 190 TYR A CA 1
ATOM 1546 C C . TYR A 1 190 ? 1.192 -5.524 -16.276 1.00 90.69 190 TYR A C 1
ATOM 1548 O O . TYR A 1 190 ? 0.745 -6.474 -15.620 1.00 90.69 190 TYR A O 1
ATOM 1556 N N . GLY A 1 191 ? 0.402 -4.552 -16.723 1.00 92.88 191 GLY A N 1
ATOM 1557 C CA . GLY A 1 191 ? -1.035 -4.480 -16.527 1.00 92.88 191 GLY A CA 1
ATOM 1558 C C . GLY A 1 191 ? -1.427 -4.333 -15.060 1.00 92.88 191 GLY A C 1
ATOM 1559 O O . GLY A 1 191 ? -0.935 -3.473 -14.334 1.00 92.88 191 GLY A O 1
ATOM 1560 N N . LYS A 1 192 ? -2.373 -5.167 -14.622 1.00 95.12 192 LYS A N 1
ATOM 1561 C CA . LYS A 1 192 ? -2.978 -5.095 -13.286 1.00 95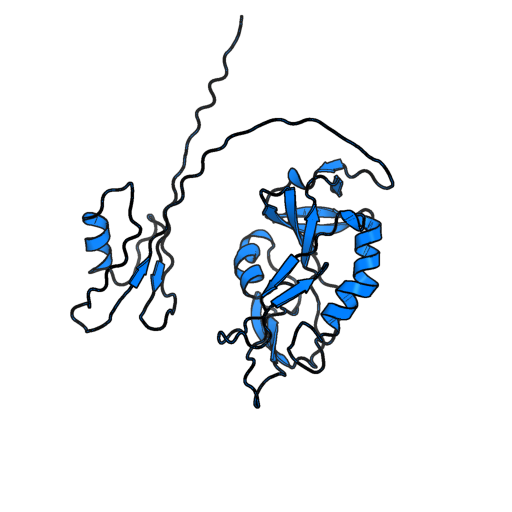.12 192 LYS A CA 1
ATOM 1562 C C . LYS A 1 192 ? -2.873 -6.425 -12.562 1.00 95.12 192 LYS A C 1
ATOM 1564 O O . LYS A 1 192 ? -2.940 -7.485 -13.183 1.00 95.12 192 LYS A O 1
ATOM 1569 N N . CYS A 1 193 ? -2.804 -6.372 -11.237 1.00 94.19 193 CYS A N 1
ATOM 1570 C CA . CYS A 1 193 ? -2.932 -7.547 -10.379 1.00 94.19 193 CYS A CA 1
ATOM 1571 C C . CYS A 1 193 ? -3.877 -7.284 -9.204 1.00 94.19 193 CYS A C 1
ATOM 1573 O O . CYS A 1 193 ? -4.387 -6.177 -9.023 1.00 94.19 193 CYS A O 1
ATOM 1575 N N . ARG A 1 194 ? -4.153 -8.331 -8.429 1.00 95.88 194 ARG A N 1
ATOM 1576 C CA . ARG A 1 194 ? -4.987 -8.280 -7.230 1.00 95.88 194 ARG A CA 1
ATOM 1577 C C . ARG A 1 194 ? -4.205 -8.820 -6.050 1.00 95.88 194 ARG A C 1
ATOM 1579 O O . ARG A 1 194 ? -3.598 -9.884 -6.169 1.00 95.88 194 ARG A O 1
ATOM 1586 N N . ASP A 1 195 ? -4.245 -8.081 -4.949 1.00 96.38 195 ASP A N 1
ATOM 1587 C CA . ASP A 1 195 ? -3.501 -8.388 -3.732 1.00 96.38 195 ASP A CA 1
ATOM 1588 C C . ASP A 1 195 ? -4.390 -8.218 -2.499 1.00 96.38 195 ASP A C 1
ATOM 1590 O O . ASP A 1 195 ? -5.285 -7.367 -2.467 1.00 96.38 195 ASP A O 1
ATOM 1594 N N . LYS A 1 196 ? -4.123 -9.018 -1.463 1.00 97.31 196 LYS A N 1
ATOM 1595 C CA . LYS A 1 196 ? -4.661 -8.800 -0.111 1.00 97.31 196 LYS A CA 1
ATOM 1596 C C . LYS A 1 196 ? -3.773 -7.840 0.672 1.00 97.31 196 LYS A C 1
ATOM 1598 O O . LYS A 1 196 ? -4.272 -7.023 1.442 1.00 97.31 196 LYS A O 1
ATOM 1603 N N . VAL A 1 197 ? -2.464 -7.925 0.446 1.00 98.56 197 VAL A N 1
ATOM 1604 C CA . VAL A 1 197 ? -1.456 -7.053 1.049 1.00 98.56 197 VAL A CA 1
ATOM 1605 C C . VAL A 1 197 ? -0.460 -6.634 -0.025 1.00 98.56 197 VAL A C 1
ATOM 1607 O O . VAL A 1 197 ? 0.028 -7.465 -0.789 1.00 98.56 197 VAL A O 1
ATOM 1610 N N . SER A 1 198 ? -0.156 -5.343 -0.081 1.00 98.62 198 SER A N 1
ATOM 1611 C CA . SER A 1 198 ? 0.779 -4.740 -1.030 1.00 98.62 198 SER A CA 1
ATOM 1612 C C . SER A 1 198 ? 1.753 -3.811 -0.301 1.00 98.62 198 SER A C 1
ATOM 1614 O O . SER A 1 198 ? 1.718 -3.675 0.919 1.00 98.62 198 SER A O 1
ATOM 1616 N N . ILE A 1 199 ? 2.628 -3.157 -1.053 1.00 98.50 199 ILE A N 1
ATOM 1617 C CA . ILE A 1 199 ? 3.240 -1.875 -0.680 1.00 98.50 199 ILE A CA 1
ATOM 1618 C C . ILE A 1 199 ? 2.541 -0.735 -1.436 1.00 98.50 199 ILE A C 1
ATOM 1620 O O . ILE A 1 199 ? 1.637 -0.985 -2.240 1.00 98.50 199 ILE A O 1
ATOM 1624 N N . MET A 1 200 ? 2.914 0.516 -1.172 1.00 98.12 200 MET A N 1
ATOM 1625 C CA . MET A 1 200 ? 2.392 1.667 -1.918 1.00 98.12 200 MET A CA 1
ATOM 1626 C C . MET A 1 200 ? 2.961 1.729 -3.345 1.00 98.12 200 MET A C 1
ATOM 1628 O O . MET A 1 200 ? 4.086 1.297 -3.605 1.00 98.12 200 MET A O 1
ATOM 1632 N N . SER A 1 201 ? 2.190 2.287 -4.280 1.00 97.00 201 SER A N 1
ATOM 1633 C CA . SER A 1 201 ? 2.739 2.839 -5.529 1.00 97.00 201 SER A CA 1
ATOM 1634 C C . SER A 1 201 ? 3.188 4.282 -5.307 1.00 97.00 201 SER A C 1
ATOM 1636 O O . SER A 1 201 ? 2.847 4.899 -4.296 1.00 97.00 201 SER A O 1
ATOM 1638 N N . LEU A 1 202 ? 3.887 4.860 -6.284 1.00 94.44 202 LEU A N 1
ATOM 1639 C CA . LEU A 1 202 ? 4.181 6.294 -6.283 1.00 94.44 202 LEU A CA 1
ATOM 1640 C C . LEU A 1 202 ? 2.901 7.144 -6.204 1.00 94.44 202 LEU A C 1
ATOM 1642 O O . LEU A 1 202 ? 2.870 8.149 -5.500 1.00 94.44 202 LEU A O 1
ATOM 1646 N N . LEU A 1 203 ? 1.825 6.716 -6.870 1.00 93.31 203 LEU A N 1
ATOM 1647 C CA . LEU A 1 203 ? 0.542 7.419 -6.833 1.00 93.31 203 LEU A CA 1
ATOM 1648 C C . LEU A 1 203 ? -0.107 7.363 -5.445 1.00 93.31 203 LEU A C 1
ATOM 1650 O O . LEU A 1 203 ? -0.621 8.380 -4.979 1.00 93.31 203 LEU A O 1
ATOM 1654 N N . ASP A 1 204 ? -0.061 6.211 -4.767 1.00 95.75 204 ASP A N 1
ATOM 1655 C CA . ASP A 1 204 ? -0.540 6.105 -3.383 1.00 95.75 204 ASP A CA 1
ATOM 1656 C C . ASP A 1 204 ? 0.284 6.996 -2.457 1.00 95.75 204 ASP A C 1
ATOM 1658 O O . ASP A 1 204 ? -0.282 7.742 -1.659 1.00 95.75 204 ASP A O 1
ATOM 1662 N N . TYR A 1 205 ? 1.612 6.954 -2.603 1.00 94.31 205 TYR A N 1
ATOM 1663 C CA . TYR A 1 205 ? 2.529 7.790 -1.843 1.00 94.31 205 TYR A CA 1
ATOM 1664 C C . TYR A 1 205 ? 2.168 9.268 -2.006 1.00 94.31 205 TYR A C 1
ATOM 1666 O O . TYR A 1 205 ? 1.792 9.918 -1.038 1.00 94.31 205 TYR A O 1
ATOM 1674 N N . MET A 1 206 ? 2.144 9.789 -3.234 1.00 91.69 206 MET A N 1
ATOM 1675 C CA . MET A 1 206 ? 1.807 11.194 -3.498 1.00 91.69 206 MET A CA 1
ATOM 1676 C C . MET A 1 206 ? 0.420 11.588 -2.974 1.00 91.69 206 MET A C 1
ATOM 1678 O O . MET A 1 206 ? 0.210 12.726 -2.545 1.00 91.69 206 MET A O 1
ATOM 1682 N N . LYS A 1 207 ? -0.539 10.660 -3.013 1.00 94.81 207 LYS A N 1
ATOM 1683 C CA . LYS A 1 207 ? -1.907 10.892 -2.552 1.00 94.81 207 LYS A CA 1
ATOM 1684 C C . LYS A 1 207 ? -2.007 10.967 -1.029 1.00 94.81 207 LYS A C 1
ATOM 1686 O O . LYS A 1 207 ? -2.733 11.827 -0.527 1.00 94.81 207 LYS A O 1
ATOM 1691 N N . TYR A 1 208 ? -1.317 10.080 -0.313 1.00 94.88 208 TYR A N 1
ATOM 1692 C CA . TYR A 1 208 ? -1.493 9.880 1.129 1.00 94.88 208 TYR A CA 1
ATOM 1693 C C . TYR A 1 208 ? -0.370 10.476 1.987 1.00 94.88 208 TYR A C 1
ATOM 1695 O O . TYR A 1 208 ? -0.578 10.671 3.182 1.00 94.88 208 TYR A O 1
ATOM 1703 N N . HIS A 1 209 ? 0.787 10.812 1.408 1.00 92.31 209 HIS A N 1
ATOM 1704 C CA . HIS A 1 209 ? 1.999 11.195 2.144 1.00 92.31 209 HIS A CA 1
ATOM 1705 C C . HIS A 1 209 ? 1.777 12.336 3.145 1.00 92.31 209 HIS A C 1
ATOM 1707 O O . HIS A 1 209 ? 2.187 12.228 4.295 1.00 92.31 209 HIS A O 1
ATOM 1713 N N . LYS A 1 210 ? 1.018 13.373 2.761 1.00 91.50 210 LYS A N 1
ATOM 1714 C CA . LYS A 1 210 ? 0.698 14.507 3.651 1.00 91.50 210 LYS A CA 1
ATOM 1715 C C . LYS A 1 210 ? 0.019 14.095 4.972 1.00 91.50 210 LYS A C 1
ATOM 1717 O O . LYS A 1 210 ? 0.084 14.852 5.933 1.00 91.50 210 LYS A O 1
ATOM 1722 N N . ASP A 1 211 ? -0.688 12.962 4.976 1.00 92.44 211 ASP A N 1
ATOM 1723 C CA . ASP A 1 211 ? -1.480 12.479 6.109 1.00 92.44 211 ASP A CA 1
ATOM 1724 C C . ASP A 1 211 ? -0.731 11.367 6.869 1.00 92.44 211 ASP A C 1
ATOM 1726 O O . ASP A 1 211 ? -0.849 11.274 8.086 1.00 92.44 211 ASP A O 1
ATOM 1730 N N . ILE A 1 212 ? 0.054 10.533 6.173 1.00 92.81 212 ILE A N 1
ATOM 1731 C CA . ILE A 1 212 ? 0.785 9.396 6.773 1.00 92.81 212 ILE A CA 1
ATOM 1732 C C . ILE A 1 212 ? 2.200 9.749 7.253 1.00 92.81 212 ILE A C 1
ATOM 1734 O O . ILE A 1 212 ? 2.781 8.976 8.019 1.00 92.81 212 ILE A O 1
ATOM 1738 N N . GLY A 1 213 ? 2.745 10.874 6.786 1.00 88.69 213 GLY A N 1
ATOM 1739 C CA . GLY A 1 213 ? 4.073 11.372 7.124 1.00 88.69 213 GLY A CA 1
ATOM 1740 C C . GLY A 1 213 ? 5.239 10.501 6.649 1.00 88.69 213 GLY A C 1
ATOM 1741 O O . GLY A 1 213 ? 5.081 9.500 5.933 1.00 88.69 213 GLY A O 1
ATOM 1742 N N . ASP A 1 214 ? 6.411 10.932 7.095 1.00 86.69 214 ASP A N 1
ATOM 1743 C CA . ASP A 1 214 ? 7.726 10.406 6.739 1.00 86.69 214 ASP A CA 1
ATOM 1744 C C . ASP A 1 214 ? 8.009 9.048 7.399 1.00 86.69 214 ASP A C 1
ATOM 1746 O O . ASP A 1 214 ? 7.301 8.590 8.308 1.00 86.69 214 ASP A O 1
ATOM 1750 N N . CYS A 1 215 ? 9.064 8.377 6.940 1.00 80.31 215 CYS A N 1
ATOM 1751 C CA . CYS A 1 215 ? 9.605 7.183 7.590 1.00 80.31 215 CYS A CA 1
ATOM 1752 C C . CYS A 1 215 ? 11.117 7.297 7.753 1.00 80.31 215 CYS A C 1
ATOM 1754 O O . CYS A 1 215 ? 11.819 7.702 6.843 1.00 80.31 215 CYS A O 1
ATOM 1756 N N . GLU A 1 216 ? 11.636 6.843 8.893 1.00 76.12 216 GLU A N 1
ATOM 1757 C CA . GLU A 1 216 ? 13.053 6.986 9.272 1.00 76.12 216 GLU A CA 1
ATOM 1758 C C . GLU A 1 216 ? 14.036 6.106 8.458 1.00 76.12 216 GLU A C 1
ATOM 1760 O O . GLU A 1 216 ? 15.163 5.853 8.890 1.00 76.12 216 GLU A O 1
ATOM 1765 N N . ASN A 1 217 ? 13.621 5.547 7.317 1.00 82.94 217 ASN A N 1
ATOM 1766 C CA . ASN A 1 217 ? 14.484 4.736 6.461 1.00 82.94 217 ASN A CA 1
ATOM 1767 C C . ASN A 1 217 ? 13.976 4.679 5.025 1.00 82.94 217 ASN A C 1
ATOM 1769 O O . ASN A 1 217 ? 12.789 4.872 4.775 1.00 82.94 217 ASN A O 1
ATOM 1773 N N . ILE A 1 218 ? 14.855 4.245 4.124 1.00 87.94 218 ILE A N 1
ATOM 1774 C CA . ILE A 1 218 ? 14.499 3.956 2.741 1.00 87.94 218 ILE A CA 1
ATOM 1775 C C . ILE A 1 218 ? 13.632 2.697 2.611 1.00 87.94 218 ILE A C 1
ATOM 1777 O O . ILE A 1 218 ? 13.928 1.652 3.204 1.00 87.94 218 ILE A O 1
ATOM 1781 N N . TYR A 1 219 ? 12.580 2.761 1.796 1.00 95.31 219 TYR A N 1
ATOM 1782 C CA . TYR A 1 219 ? 11.672 1.631 1.575 1.00 95.31 219 TYR A CA 1
ATOM 1783 C C . TYR A 1 219 ? 11.144 1.556 0.148 1.00 95.31 219 TYR A C 1
ATOM 1785 O O . TYR A 1 219 ? 10.991 2.566 -0.537 1.00 95.31 219 TYR A O 1
ATOM 1793 N N . TYR A 1 220 ? 10.848 0.336 -0.296 1.00 97.69 220 TYR A N 1
ATOM 1794 C CA . TYR A 1 220 ? 10.345 0.090 -1.644 1.00 97.69 220 TYR A CA 1
ATOM 1795 C C . TYR A 1 220 ? 8.944 0.659 -1.882 1.00 97.69 220 TYR A C 1
ATOM 1797 O O . TYR A 1 220 ? 8.059 0.574 -1.026 1.00 97.69 220 TYR A O 1
ATOM 1805 N N . LEU A 1 221 ? 8.733 1.125 -3.111 1.00 97.88 221 LEU A N 1
ATOM 1806 C CA . LEU A 1 221 ? 7.427 1.223 -3.752 1.00 97.88 221 LEU A CA 1
ATOM 1807 C C . LEU A 1 221 ? 7.303 0.088 -4.774 1.00 97.88 221 LEU A C 1
ATOM 1809 O O . LEU A 1 221 ? 8.305 -0.448 -5.239 1.00 97.88 221 LEU A O 1
ATOM 1813 N N . LEU A 1 222 ? 6.082 -0.281 -5.161 1.00 97.06 222 LEU A N 1
ATOM 1814 C CA . LEU A 1 222 ? 5.908 -1.308 -6.203 1.00 97.06 222 LEU A CA 1
ATOM 1815 C C . LEU A 1 222 ? 6.035 -0.773 -7.626 1.00 97.06 222 LEU A C 1
ATOM 1817 O O . LEU A 1 222 ? 6.046 -1.560 -8.563 1.00 97.06 222 LEU A O 1
ATOM 1821 N N . THR A 1 223 ? 6.075 0.551 -7.792 1.00 95.00 223 THR A N 1
ATOM 1822 C CA . THR A 1 223 ? 6.127 1.199 -9.104 1.00 95.00 223 THR A CA 1
ATOM 1823 C C . THR A 1 223 ? 7.457 0.878 -9.794 1.00 95.00 223 THR A C 1
ATOM 1825 O O . THR A 1 223 ? 8.512 1.247 -9.267 1.00 95.00 223 THR A O 1
ATOM 1828 N N . PRO A 1 224 ? 7.444 0.230 -10.972 1.00 92.56 224 PRO A N 1
ATOM 1829 C CA . PRO A 1 224 ? 8.644 0.059 -11.783 1.00 92.56 224 PRO A CA 1
ATOM 1830 C C . PRO A 1 224 ? 9.161 1.421 -12.262 1.00 92.56 224 PRO A C 1
ATOM 1832 O O . PRO A 1 224 ? 8.371 2.306 -12.590 1.00 92.56 224 PRO A O 1
ATOM 1835 N N . ALA A 1 225 ? 10.479 1.604 -12.356 1.00 87.06 225 ALA A N 1
ATOM 1836 C CA . ALA A 1 225 ? 11.020 2.837 -12.935 1.00 87.06 225 ALA A CA 1
ATOM 1837 C C . ALA A 1 225 ? 10.811 2.886 -14.462 1.00 87.06 225 ALA A C 1
ATOM 1839 O O . ALA A 1 225 ? 10.567 3.948 -15.017 1.00 87.06 225 ALA A O 1
ATOM 1840 N N . THR A 1 226 ? 10.889 1.734 -15.134 1.00 78.81 226 THR A N 1
ATOM 1841 C CA . THR A 1 226 ? 10.593 1.561 -16.565 1.00 78.81 226 THR A CA 1
ATOM 1842 C C . THR A 1 226 ? 10.346 0.083 -16.873 1.00 78.81 226 THR A C 1
ATOM 1844 O O . THR A 1 226 ? 10.780 -0.786 -16.110 1.00 78.81 226 THR A O 1
ATOM 1847 N N . ILE A 1 227 ? 9.644 -0.217 -17.970 1.00 71.50 227 ILE A N 1
ATOM 1848 C CA . ILE A 1 227 ? 9.271 -1.589 -18.372 1.00 71.50 227 ILE A CA 1
ATOM 1849 C C . ILE A 1 227 ? 9.882 -1.987 -19.730 1.00 71.50 227 ILE A C 1
ATOM 1851 O O . ILE A 1 227 ? 9.696 -3.115 -20.176 1.00 71.50 227 ILE A O 1
ATOM 1855 N N . LEU A 1 228 ? 10.690 -1.118 -20.363 1.00 63.81 228 LEU A N 1
ATOM 1856 C CA . LEU A 1 228 ? 11.248 -1.335 -21.709 1.00 63.81 228 LEU A CA 1
ATOM 1857 C C . LEU A 1 228 ? 11.682 -2.788 -21.951 1.00 63.81 228 LEU A C 1
ATOM 1859 O O . LEU A 1 228 ? 12.649 -3.270 -21.341 1.00 63.81 228 LEU A O 1
ATOM 1863 N N . SER A 1 229 ? 10.992 -3.445 -22.889 1.00 54.03 229 SER A N 1
ATOM 1864 C CA . SER A 1 229 ? 11.258 -4.801 -23.364 1.00 54.03 229 SER A CA 1
ATOM 1865 C C . SER A 1 229 ? 12.663 -4.881 -23.979 1.00 54.03 229 SER A C 1
ATOM 1867 O O . SER A 1 229 ? 12.841 -4.759 -25.189 1.00 54.03 229 SER A O 1
ATOM 1869 N N . GLY A 1 230 ? 13.685 -5.019 -23.132 1.00 44.56 230 GLY A N 1
ATOM 1870 C CA . GLY A 1 230 ? 15.081 -5.184 -23.538 1.00 44.56 230 GLY A CA 1
ATOM 1871 C C . GLY A 1 230 ? 16.134 -4.431 -22.720 1.00 44.56 230 GLY A C 1
ATOM 1872 O O . GLY A 1 230 ? 17.284 -4.860 -22.761 1.00 44.56 230 GLY A O 1
ATOM 1873 N N . CYS A 1 231 ? 15.800 -3.373 -21.960 1.00 52.44 231 CYS A N 1
ATOM 1874 C CA . CYS A 1 231 ? 16.845 -2.506 -21.376 1.00 52.44 231 CYS A CA 1
ATOM 1875 C C . CYS A 1 231 ? 16.765 -2.222 -19.866 1.00 52.44 231 CYS A C 1
ATOM 1877 O O . CYS A 1 231 ? 17.810 -1.913 -19.298 1.00 52.44 231 CYS A O 1
ATOM 1879 N N . SER A 1 232 ? 15.617 -2.332 -19.178 1.00 63.06 232 SER A N 1
ATOM 1880 C CA . SER A 1 232 ? 15.587 -1.996 -17.737 1.00 63.06 232 SER A CA 1
ATOM 1881 C C . SER A 1 232 ? 14.408 -2.592 -16.940 1.00 63.06 232 SER A C 1
ATOM 1883 O O . SER A 1 232 ? 13.806 -1.924 -16.108 1.00 63.06 232 SER A O 1
ATOM 1885 N N . TYR A 1 233 ? 14.152 -3.898 -17.076 1.00 76.56 233 TYR A N 1
ATOM 1886 C CA . TYR A 1 233 ? 13.227 -4.658 -16.203 1.00 76.56 233 TYR A CA 1
ATOM 1887 C C . TYR A 1 233 ? 13.785 -4.916 -14.783 1.00 76.56 233 TYR A C 1
ATOM 1889 O O . TYR A 1 233 ? 13.367 -5.828 -14.073 1.00 76.56 233 TYR A O 1
ATOM 1897 N N . LYS A 1 234 ? 14.819 -4.168 -14.388 1.00 87.06 234 LYS A N 1
ATOM 1898 C CA . LYS A 1 234 ? 15.603 -4.384 -13.166 1.00 87.06 234 LYS A CA 1
ATOM 1899 C C . LYS A 1 234 ? 15.520 -3.213 -12.201 1.00 87.06 234 LYS A C 1
ATOM 1901 O O . LYS A 1 234 ? 16.160 -3.280 -11.160 1.00 87.06 234 LYS A O 1
ATOM 1906 N N . THR A 1 235 ? 14.806 -2.139 -12.528 1.00 88.62 235 THR A N 1
ATOM 1907 C CA . THR A 1 235 ? 14.774 -0.930 -11.698 1.00 88.62 235 THR A CA 1
ATOM 1908 C C . THR A 1 235 ? 13.383 -0.653 -11.155 1.00 88.62 235 THR A C 1
ATOM 1910 O O . THR A 1 235 ? 12.387 -0.674 -11.877 1.00 88.62 235 THR A O 1
ATOM 1913 N N . VAL A 1 236 ? 13.318 -0.390 -9.858 1.00 93.88 236 VAL A N 1
ATOM 1914 C CA . VAL A 1 236 ? 12.076 -0.153 -9.121 1.00 93.88 236 VAL A CA 1
ATOM 1915 C C . VAL A 1 236 ? 12.222 1.092 -8.261 1.00 93.88 236 VAL A C 1
ATOM 1917 O O . VAL A 1 236 ? 13.337 1.445 -7.860 1.00 93.88 236 VAL A O 1
ATOM 1920 N N . LEU A 1 237 ? 11.106 1.770 -8.009 1.00 95.38 237 LEU A N 1
ATOM 1921 C CA . LEU A 1 237 ? 11.098 2.950 -7.165 1.00 95.38 237 LEU A CA 1
ATOM 1922 C C . LEU A 1 237 ? 11.198 2.602 -5.679 1.00 95.38 237 LEU A C 1
ATOM 1924 O O . LEU A 1 237 ? 10.711 1.575 -5.205 1.00 95.38 237 LEU A O 1
ATOM 1928 N N . TYR A 1 238 ? 11.812 3.508 -4.936 1.00 95.25 238 TYR A N 1
ATOM 1929 C CA . TYR A 1 238 ? 11.880 3.499 -3.484 1.00 95.25 238 TYR A CA 1
ATOM 1930 C C . TYR A 1 238 ? 11.821 4.946 -2.975 1.00 95.25 238 TYR A C 1
ATOM 1932 O O . TYR A 1 238 ? 12.030 5.882 -3.749 1.00 95.25 238 TYR A O 1
ATOM 1940 N N . ILE A 1 239 ? 11.509 5.134 -1.697 1.00 93.81 239 ILE A N 1
ATOM 1941 C CA . ILE A 1 239 ? 11.591 6.434 -1.021 1.00 93.81 239 ILE A CA 1
ATOM 1942 C C . ILE A 1 239 ? 12.951 6.537 -0.336 1.00 93.81 239 ILE A C 1
ATOM 1944 O O . ILE A 1 239 ? 13.330 5.604 0.371 1.00 93.81 239 ILE A O 1
ATOM 1948 N N . ASP A 1 240 ? 13.696 7.612 -0.589 1.00 84.44 240 ASP A N 1
ATOM 1949 C CA . ASP A 1 240 ? 15.017 7.845 -0.001 1.00 84.44 240 ASP A CA 1
ATOM 1950 C C . ASP A 1 240 ? 14.961 8.498 1.394 1.00 84.44 240 ASP A C 1
ATOM 1952 O O . ASP A 1 240 ? 13.889 8.762 1.929 1.00 84.44 240 ASP A O 1
ATOM 1956 N N . ASP A 1 241 ? 16.130 8.743 1.997 1.00 82.56 241 ASP A N 1
ATOM 1957 C CA . ASP A 1 241 ? 16.242 9.325 3.345 1.00 82.56 241 ASP A CA 1
ATOM 1958 C C . ASP A 1 241 ? 15.790 10.801 3.422 1.00 82.56 241 ASP A C 1
ATOM 1960 O O . ASP A 1 241 ? 15.788 11.384 4.504 1.00 82.56 241 ASP A O 1
ATOM 1964 N N . ASN A 1 242 ? 15.443 11.422 2.288 1.00 79.44 242 ASN A N 1
ATOM 1965 C CA . ASN A 1 242 ? 14.857 12.763 2.216 1.00 79.44 242 ASN A CA 1
ATOM 1966 C C . ASN A 1 242 ? 13.358 12.716 1.871 1.00 79.44 242 ASN A C 1
ATOM 1968 O O . ASN A 1 242 ? 12.804 13.734 1.451 1.00 79.44 242 ASN A O 1
ATOM 1972 N N . ASP A 1 243 ? 12.730 11.541 1.971 1.00 81.12 243 ASP A N 1
ATOM 1973 C CA . ASP A 1 243 ? 11.333 11.294 1.614 1.00 81.12 243 ASP A CA 1
ATOM 1974 C C . ASP A 1 243 ? 11.014 11.621 0.139 1.00 81.12 243 ASP A C 1
ATOM 1976 O O . ASP A 1 243 ? 9.887 11.972 -0.237 1.00 81.12 243 ASP A O 1
ATOM 1980 N N . LEU A 1 244 ? 12.012 11.478 -0.741 1.00 83.19 244 LEU A N 1
ATOM 1981 C CA . LEU A 1 244 ? 11.857 11.676 -2.178 1.00 83.19 244 LEU A CA 1
ATOM 1982 C C . LEU A 1 244 ? 11.879 10.341 -2.933 1.00 83.19 244 LEU A C 1
ATOM 1984 O O . LEU A 1 244 ? 12.649 9.436 -2.602 1.00 83.19 244 LEU A O 1
ATOM 1988 N N . PRO A 1 245 ? 11.046 10.195 -3.979 1.00 87.38 245 PRO A N 1
ATOM 1989 C CA . PRO A 1 245 ? 11.081 9.013 -4.821 1.00 87.38 245 PRO A CA 1
ATOM 1990 C C . PRO A 1 245 ? 12.375 8.974 -5.645 1.00 87.38 245 PRO A C 1
ATOM 1992 O O . PRO A 1 245 ? 12.729 9.936 -6.328 1.00 87.38 245 PRO A O 1
ATOM 1995 N N . ASN A 1 246 ? 13.050 7.830 -5.623 1.00 89.75 246 ASN A N 1
ATOM 1996 C CA . ASN A 1 246 ? 14.246 7.532 -6.409 1.00 89.75 246 ASN A CA 1
ATOM 1997 C C . ASN A 1 246 ? 14.146 6.095 -6.959 1.00 89.75 246 ASN A C 1
ATOM 1999 O O . ASN A 1 246 ? 13.177 5.390 -6.674 1.00 89.75 246 ASN A O 1
ATOM 2003 N N . TYR A 1 247 ? 15.104 5.638 -7.767 1.00 89.19 247 TYR A N 1
ATOM 2004 C CA . TYR A 1 247 ? 15.111 4.285 -8.326 1.00 89.19 247 TYR A CA 1
ATOM 2005 C C . TYR A 1 247 ? 16.370 3.509 -7.945 1.00 89.19 247 TYR A C 1
ATOM 2007 O O . TYR A 1 247 ? 17.466 4.047 -7.801 1.00 89.19 247 TYR A O 1
ATOM 2015 N N . THR A 1 248 ? 16.211 2.201 -7.794 1.00 88.50 248 THR A N 1
ATOM 2016 C CA . THR A 1 248 ? 17.294 1.274 -7.454 1.00 88.50 248 THR A CA 1
ATOM 2017 C C . THR A 1 248 ? 17.130 -0.034 -8.216 1.00 88.50 248 THR A C 1
ATOM 2019 O O . THR A 1 248 ? 16.093 -0.273 -8.835 1.00 88.50 248 THR A O 1
ATOM 2022 N N . LEU A 1 249 ? 18.141 -0.900 -8.163 1.00 87.38 249 LEU A N 1
ATOM 2023 C CA . LEU A 1 249 ? 18.046 -2.253 -8.702 1.00 87.38 249 LEU A CA 1
ATOM 2024 C C . LEU A 1 249 ? 17.093 -3.116 -7.856 1.00 87.38 249 LEU A C 1
ATOM 2026 O O . LEU A 1 249 ? 17.113 -3.062 -6.627 1.00 87.38 249 LEU A O 1
ATOM 2030 N N . CYS A 1 250 ? 16.305 -3.975 -8.499 1.00 88.00 250 CYS A N 1
ATOM 2031 C CA . CYS A 1 250 ? 15.393 -4.920 -7.847 1.00 88.00 250 CYS A CA 1
ATOM 2032 C C . CYS A 1 250 ? 16.128 -5.959 -6.973 1.00 88.00 250 CYS A C 1
ATOM 2034 O O . CYS A 1 250 ? 15.541 -6.537 -6.061 1.00 88.00 250 CYS A O 1
ATOM 2036 N N . SER A 1 251 ? 17.432 -6.147 -7.205 1.00 85.06 251 SER A N 1
ATOM 2037 C CA . SER A 1 251 ? 18.322 -6.979 -6.391 1.00 85.06 251 SER A CA 1
ATOM 2038 C C . SER A 1 251 ? 18.860 -6.283 -5.133 1.00 85.06 251 SER A C 1
ATOM 2040 O O . SER A 1 251 ? 19.571 -6.915 -4.352 1.00 85.06 251 SER A O 1
ATOM 2042 N N . SER A 1 252 ? 18.596 -4.985 -4.948 1.00 85.38 252 SER A N 1
ATOM 2043 C CA . SER A 1 252 ? 18.934 -4.278 -3.708 1.00 85.38 252 SER A CA 1
ATOM 2044 C C . SER A 1 252 ? 18.103 -4.822 -2.537 1.00 85.38 252 SER A C 1
ATOM 2046 O O . SER A 1 252 ? 17.068 -5.452 -2.732 1.00 85.38 252 SER A O 1
ATOM 2048 N N . ILE A 1 253 ? 18.567 -4.602 -1.305 1.00 85.06 253 ILE A N 1
ATOM 2049 C CA . ILE A 1 253 ? 17.873 -5.028 -0.082 1.00 85.06 253 ILE A CA 1
ATOM 2050 C C . ILE A 1 253 ? 17.448 -3.778 0.686 1.00 85.06 253 ILE A C 1
ATOM 2052 O O . ILE A 1 253 ? 18.302 -3.005 1.128 1.00 85.06 253 ILE A O 1
ATOM 2056 N N . MET A 1 254 ? 16.142 -3.581 0.864 1.00 86.75 254 MET A N 1
ATOM 2057 C CA . MET A 1 254 ? 15.585 -2.390 1.519 1.00 86.75 254 MET A CA 1
ATOM 2058 C C . MET A 1 254 ? 14.413 -2.740 2.433 1.00 86.75 254 MET A C 1
ATOM 2060 O O . MET A 1 254 ? 13.963 -3.887 2.500 1.00 86.75 254 MET A O 1
ATOM 2064 N N . ALA A 1 255 ? 13.956 -1.746 3.190 1.00 91.94 255 ALA A N 1
ATOM 2065 C CA . ALA A 1 255 ? 12.814 -1.910 4.064 1.00 91.94 255 ALA A CA 1
ATOM 2066 C C . ALA A 1 255 ? 11.497 -1.953 3.271 1.00 91.94 255 ALA A C 1
ATOM 2068 O O . ALA A 1 255 ? 11.412 -1.546 2.108 1.00 91.94 255 ALA A O 1
ATOM 2069 N N . VAL A 1 256 ? 10.454 -2.461 3.923 1.00 95.94 256 VAL A N 1
ATOM 2070 C CA . VAL A 1 256 ? 9.122 -2.646 3.342 1.00 95.94 256 VAL A CA 1
ATOM 2071 C C . VAL A 1 256 ? 8.087 -2.022 4.270 1.00 95.94 256 VAL A C 1
ATOM 2073 O O . VAL A 1 256 ? 8.120 -2.244 5.484 1.00 95.94 256 VAL A O 1
ATOM 2076 N N . ARG A 1 257 ? 7.166 -1.244 3.686 1.00 97.00 257 ARG A N 1
ATOM 2077 C CA . ARG A 1 257 ? 6.033 -0.617 4.379 1.00 97.00 257 ARG A CA 1
ATOM 2078 C C . ARG A 1 257 ? 4.716 -1.214 3.864 1.00 97.00 257 ARG A C 1
ATOM 2080 O O . ARG A 1 257 ? 4.283 -0.854 2.768 1.00 97.00 257 ARG A O 1
ATOM 2087 N N . PRO A 1 258 ? 4.085 -2.138 4.611 1.00 98.19 258 PRO A N 1
ATOM 2088 C CA . PRO A 1 258 ? 2.838 -2.760 4.181 1.00 98.19 258 PRO A CA 1
ATOM 2089 C C . PRO A 1 258 ? 1.695 -1.764 3.995 1.00 98.19 258 PRO A C 1
ATOM 2091 O O . PRO A 1 258 ? 1.486 -0.875 4.820 1.00 98.19 258 PRO A O 1
ATOM 2094 N N . PHE A 1 259 ? 0.924 -1.984 2.940 1.00 98.69 259 PHE A N 1
ATOM 2095 C CA . PHE A 1 259 ? -0.266 -1.245 2.550 1.00 98.69 259 PHE A CA 1
ATOM 2096 C C . PHE A 1 259 ? -1.377 -2.231 2.178 1.00 98.69 259 PHE A C 1
ATOM 2098 O O . PHE A 1 259 ? -1.170 -3.151 1.384 1.00 98.69 259 PHE A O 1
ATOM 2105 N N . PHE A 1 260 ? -2.559 -2.068 2.756 1.00 98.75 260 PHE A N 1
ATOM 2106 C CA . PHE A 1 260 ? -3.669 -3.001 2.572 1.00 98.75 260 PHE A CA 1
ATOM 2107 C C . PHE A 1 260 ? -5.017 -2.325 2.822 1.00 98.75 260 PHE A C 1
ATOM 2109 O O . PHE A 1 260 ? -5.089 -1.172 3.252 1.00 98.75 260 PHE A O 1
ATOM 2116 N N . VAL A 1 261 ? -6.100 -3.039 2.516 1.00 98.62 261 VAL A N 1
ATOM 2117 C CA . VAL A 1 261 ? -7.470 -2.553 2.697 1.00 98.62 261 VAL A CA 1
ATOM 2118 C C . VAL A 1 261 ? -8.179 -3.417 3.731 1.00 98.62 261 VAL A C 1
ATOM 2120 O O . VAL A 1 261 ? -8.160 -4.644 3.643 1.00 98.62 261 VAL A O 1
ATOM 2123 N N . LEU A 1 262 ? -8.827 -2.777 4.698 1.00 98.25 262 LEU A N 1
ATOM 2124 C CA . LEU A 1 262 ? -9.641 -3.435 5.717 1.00 98.25 262 LEU A CA 1
ATOM 2125 C C . LEU A 1 262 ? -11.112 -3.066 5.549 1.00 98.25 262 LEU A C 1
ATOM 2127 O O . LEU A 1 262 ? -11.425 -1.957 5.117 1.00 98.25 262 LEU A O 1
ATOM 2131 N N . LYS A 1 263 ? -12.030 -3.949 5.946 1.00 98.06 263 LYS A N 1
ATOM 2132 C CA . LYS A 1 263 ? -13.395 -3.511 6.271 1.00 98.06 263 LYS A CA 1
ATOM 2133 C C . LYS A 1 263 ? -13.332 -2.501 7.415 1.00 98.06 263 LYS A C 1
ATOM 2135 O O . LYS A 1 263 ? -12.564 -2.676 8.357 1.00 98.06 263 LYS A O 1
ATOM 2140 N N . SER A 1 264 ? -14.124 -1.437 7.338 1.00 96.25 264 SER A N 1
ATOM 2141 C CA . SER A 1 264 ? -14.074 -0.348 8.317 1.00 96.25 264 SER A CA 1
ATOM 2142 C C . SER A 1 264 ? -14.975 -0.586 9.536 1.00 96.25 264 SER A C 1
ATOM 2144 O O . SER A 1 264 ? -14.922 0.181 10.489 1.00 96.25 264 SER A O 1
ATOM 2146 N N . ASP A 1 265 ? -15.823 -1.616 9.532 1.00 95.81 265 ASP A N 1
ATOM 2147 C CA . ASP A 1 265 ? -16.723 -1.948 10.646 1.00 95.81 265 ASP A CA 1
ATOM 2148 C C . ASP A 1 265 ? -16.067 -2.794 11.752 1.00 95.81 265 ASP A C 1
ATOM 2150 O O . ASP A 1 265 ? -16.718 -3.098 12.757 1.00 95.81 265 ASP A O 1
ATOM 2154 N N . ILE A 1 266 ? -14.780 -3.117 11.599 1.00 94.06 266 ILE A N 1
ATOM 2155 C CA . ILE A 1 266 ? -13.974 -3.806 12.608 1.00 94.06 266 ILE A CA 1
ATOM 2156 C C . ILE A 1 266 ? -13.603 -2.888 13.778 1.00 94.06 266 ILE A C 1
ATOM 2158 O O . ILE A 1 266 ? -13.548 -1.663 13.641 1.00 94.06 266 ILE A O 1
ATOM 2162 N N . TYR A 1 267 ? -13.288 -3.502 14.919 1.00 92.12 267 TYR A N 1
ATOM 2163 C CA . TYR A 1 267 ? -12.773 -2.813 16.101 1.00 92.12 267 TYR A CA 1
ATOM 2164 C C . TYR A 1 267 ? -11.241 -2.823 16.127 1.00 92.12 267 TYR A C 1
ATOM 2166 O O . TYR A 1 267 ? -10.624 -3.849 15.846 1.00 92.12 267 TYR A O 1
ATOM 2174 N N . VAL A 1 268 ? -10.650 -1.688 16.495 1.00 91.81 268 VAL A N 1
ATOM 2175 C CA . VAL A 1 268 ? -9.198 -1.445 16.585 1.00 91.81 268 VAL A CA 1
ATOM 2176 C C . VAL A 1 268 ? -8.857 -0.708 17.889 1.00 91.81 268 VAL A C 1
ATOM 2178 O O . VAL A 1 268 ? -9.779 -0.230 18.551 1.00 91.81 268 VAL A O 1
ATOM 2181 N N . PHE A 1 269 ? -7.573 -0.646 18.268 1.00 86.56 269 PHE A N 1
ATOM 2182 C CA . PHE A 1 269 ? -7.077 0.081 19.457 1.00 86.56 269 PHE A CA 1
ATOM 2183 C C . PHE A 1 269 ? -6.426 1.424 19.121 1.00 86.56 269 PHE A C 1
ATOM 2185 O O . PHE A 1 269 ? -6.053 1.631 17.946 1.00 86.56 269 PHE A O 1
#

Foldseek 3Di:
DDDDPDDDDDWDKWWWWWKAFPVRDTDDTDTPPDDDDDDCDVVVVVVVPDDDPDDQDFDQDADPVGTRIGIGIDIDTDDDDDDDDDDDDDDDDDFFPDFLLVDAFLDWFAWPVRFIKGFQHDDPVQKTKIKGLAWDPFWDQQDPFLQNVPGPVQVCCQPVVLVVVCVGFNNVFQDKDKDQQAAPVGDRVSPMDIGSKDAAAPVSCVSRCVSSDDYQAKEFHSHANDDPPPDHRFKGWIQHNVRDIDIDGSRDITITMMITMGRRRGHTD

Radius of gyration: 22.74 Å; chains: 1; bounding box: 59×52×58 Å

Secondary structure (DSSP, 8-state):
--------------EEEEEE-TT--EEEEEETT---SS-TTTHHHHHHHS-TT-------PBPTTS-B-EEEEEE-----------------S---SEEGGGPPTT-EEE-TT--EEEEEEEETTTEEEEEESSPPSS-EE--SSS-GGG-HHHHHIIIIIHHHHHHHH-GGGEE-EEEE---TTS--TT-EEEESEE---HHHHHHHHHHH---SS-EEEEEES---TTT-TTEEEEE-TTS-EEEEETTSEEB---EEEEETTSEE-

pLDDT: mean 72.65, std 26.29, range [24.78, 98.75]

Sequence (269 aa):
MNERNNIMNTSKTRNLYYVMDEKEEMFVKGNLNNHENSYTGEIDRAFRTYSKEEAIHISNECNDIGMNTKVVMFTWRCTLVARNVKGIENNSGIKGDRKLSELNAGETFKDGNGIEYIVCQQFENGTAAVVRKGLFDHRLYFGDTNDWRDSNIREYLNKEYFKELAAQFGEDNIVEFTRDLISLDGYDDYGKCRDKVSIMSLLDYMKYHKDIGDCENIYYLLTPATILSGCSYKTVLYIDDNDLPNYTLCSSIMAVRPFFVLKSDIYVF